Protein AF-A0A132B9U8-F1 (afdb_monomer_lite)

pLDDT: mean 83.43, std 14.68, range [35.12, 97.69]

Radius of gyration: 19.7 Å; chains: 1; bounding box: 52×39×54 Å

Foldseek 3Di:
DPVVPVQVPVQPCPVQVVCVVVVVDHDQLCCLQVVLLVCVVVVHAEAEDADEEEDDPALLSLACVVCLVSLLVSQQNYAEYHYAYDHPAADADEPSSLVRLLSNQCSNLNYLNHAYYHHAPPNYHHPDLDWSVSSHYQRQHQNHAEYEYHQTEDALVPQLVSLVSNVVNHVDQEHEYEYEQYEHSDDDVLVSLVSLLVNQSYQYAYYPYDYDVCPPDPVCVVLVCQQHPDDPPPRGGVSSCSSNVVDPDRSVVVVVVVPD

Secondary structure (DSSP, 8-state):
--THHHHHHHT-THHHHHHHHTTS----TTHHHHHHHHHHHTTPPPSEEEEEEE--S-SGGG--GGGHHHHHHHTTT--EEEEEEEEEEEEEE-HHHHHHHHHHHHHHT--TT--EEEEEEEEEEESSS--GGGGS-----TT--EEEEEEEEEEHHHHHHHHHHHHHH---S-EEEEEEEEEEEES-HHHHHHHHHT-TTEEEEEES-EESSS---TTTHHHHHHHHPPPTTTS--HHHHHHTTSSSS-TTHHHHTT--

Organism: Mollisia scopiformis (NCBI:txid149040)

Sequence (260 aa):
MNSKALFQRLVSPSGWEEARSLNIGHPPAGLFIHGPIAELEVGVFLVDVRIKTQSLDDYSVLSPDSDSQQLAAAMQHLKSFDFITDCGREHALSTVEIAKLREFFTAMCSSRLLENVRICLEGMTPQNTGSLWSCIPNFKSPKLRKLRLQSMGLHLTELAPWIDELLVSSSHPMLWLKMERFGLLSGKWADALDVLREKAVLIIELERPWNFEDGMTESSWPTWHEVFKRPALSGFCKADDYVNGWIDQNPLRTIESDGE

Structure (mmCIF, N/CA/C/O backbone):
data_AF-A0A132B9U8-F1
#
_entry.id   AF-A0A132B9U8-F1
#
loop_
_atom_site.group_PDB
_atom_site.id
_atom_site.type_symbol
_atom_site.label_atom_id
_atom_site.label_alt_id
_atom_site.label_comp_id
_atom_site.label_asym_id
_atom_site.label_entity_id
_atom_site.label_seq_id
_atom_site.pdbx_PDB_ins_code
_atom_site.Cartn_x
_atom_site.Cartn_y
_atom_site.Cartn_z
_atom_site.occupancy
_atom_site.B_iso_or_equiv
_atom_site.auth_seq_id
_atom_site.auth_comp_id
_atom_site.auth_asym_id
_atom_site.auth_atom_id
_atom_site.pdbx_PDB_model_num
ATOM 1 N N . MET A 1 1 ? -25.342 -12.983 17.991 1.00 37.50 1 MET A N 1
ATOM 2 C CA . MET A 1 1 ? -25.728 -12.238 16.770 1.00 37.50 1 MET A CA 1
ATOM 3 C C . MET A 1 1 ? -24.478 -12.040 15.926 1.00 37.50 1 MET A C 1
ATOM 5 O O . MET A 1 1 ? -23.436 -11.741 16.487 1.00 37.50 1 MET A O 1
ATOM 9 N N . ASN A 1 2 ? -24.543 -12.315 14.623 1.00 35.12 2 ASN A N 1
ATOM 10 C CA . ASN A 1 2 ? -23.374 -12.408 13.741 1.00 35.12 2 ASN A CA 1
ATOM 11 C C . ASN A 1 2 ? -22.995 -10.998 13.232 1.00 35.12 2 ASN A C 1
ATOM 13 O O . ASN A 1 2 ? -23.602 -10.511 12.277 1.00 35.12 2 ASN A O 1
ATOM 17 N N . SER A 1 3 ? -22.049 -10.318 13.896 1.00 45.72 3 SER A N 1
ATOM 18 C CA . SER A 1 3 ? -21.672 -8.910 13.629 1.00 45.72 3 SER A CA 1
ATOM 19 C C . SER A 1 3 ? -21.184 -8.652 12.197 1.00 45.72 3 SER A C 1
ATOM 21 O O . SER A 1 3 ? -21.302 -7.535 11.698 1.00 45.72 3 SER A O 1
ATOM 23 N N . LYS A 1 4 ? -20.749 -9.699 11.478 1.00 43.09 4 LYS A N 1
ATOM 24 C CA . LYS A 1 4 ? -20.356 -9.625 10.060 1.00 43.09 4 LYS A CA 1
ATOM 25 C C . LYS A 1 4 ? -21.428 -9.022 9.144 1.00 43.09 4 LYS A C 1
ATOM 27 O O . LYS A 1 4 ? -21.079 -8.412 8.139 1.00 43.09 4 LYS A O 1
ATOM 32 N N . ALA A 1 5 ? -22.711 -9.179 9.474 1.00 41.78 5 ALA A N 1
ATOM 33 C CA . ALA A 1 5 ? -23.810 -8.703 8.632 1.00 41.78 5 ALA A CA 1
ATOM 34 C C . ALA A 1 5 ? -24.221 -7.240 8.894 1.00 41.78 5 ALA A C 1
ATOM 36 O O . ALA A 1 5 ? -24.882 -6.643 8.045 1.00 41.78 5 ALA A O 1
ATOM 37 N N . LEU A 1 6 ? -23.863 -6.661 10.047 1.00 43.00 6 LEU A N 1
ATOM 38 C CA . LEU A 1 6 ? -24.348 -5.338 10.464 1.00 43.00 6 LEU A CA 1
ATOM 39 C C . LEU A 1 6 ? -23.544 -4.207 9.805 1.00 43.00 6 LEU A C 1
ATOM 41 O O . LEU A 1 6 ? -24.132 -3.308 9.205 1.00 43.00 6 LEU A O 1
ATOM 45 N N . PHE A 1 7 ? -22.213 -4.319 9.781 1.00 46.91 7 PHE A N 1
ATOM 46 C CA . PHE A 1 7 ? -21.354 -3.291 9.181 1.00 46.91 7 PHE A CA 1
ATOM 47 C C . PHE A 1 7 ? -21.416 -3.267 7.644 1.00 46.91 7 PHE A C 1
ATOM 49 O O . PHE A 1 7 ? -21.349 -2.203 7.036 1.00 46.91 7 PHE A O 1
ATOM 56 N N . GLN A 1 8 ? -21.632 -4.421 6.996 1.00 45.62 8 GLN A N 1
ATOM 57 C CA . GLN A 1 8 ? -21.810 -4.481 5.537 1.00 45.62 8 GLN A CA 1
ATOM 58 C C . GLN A 1 8 ? -23.097 -3.791 5.053 1.00 45.62 8 GLN A C 1
ATOM 60 O O . GLN A 1 8 ? -23.158 -3.379 3.898 1.00 45.62 8 GLN A O 1
ATOM 65 N N . ARG A 1 9 ? -24.127 -3.674 5.907 1.00 39.72 9 ARG A N 1
ATOM 66 C CA . ARG A 1 9 ? -25.436 -3.102 5.542 1.00 39.72 9 ARG A CA 1
ATOM 67 C C . ARG A 1 9 ? -25.585 -1.616 5.857 1.00 39.72 9 ARG A C 1
ATOM 69 O O . ARG A 1 9 ? -26.315 -0.943 5.139 1.00 39.72 9 ARG A O 1
ATOM 76 N N . LEU A 1 10 ? -24.909 -1.104 6.886 1.00 46.69 10 LEU A N 1
ATOM 77 C CA . LEU A 1 10 ? -24.989 0.314 7.267 1.00 46.69 10 LEU A CA 1
ATOM 78 C C . LEU A 1 10 ? -24.296 1.257 6.268 1.00 46.69 10 LEU A C 1
ATOM 80 O O . LEU A 1 10 ? -24.569 2.452 6.270 1.00 46.69 10 LEU A O 1
ATOM 84 N N . VAL A 1 11 ? -23.435 0.727 5.393 1.00 52.03 11 VAL A N 1
ATOM 85 C CA . VAL A 1 11 ? -22.550 1.521 4.527 1.00 52.03 11 VAL A CA 1
ATOM 86 C C . VAL A 1 11 ? -22.637 1.058 3.069 1.00 52.03 11 VAL A C 1
ATOM 88 O O . VAL A 1 11 ? -21.621 0.833 2.420 1.00 52.03 11 VAL A O 1
ATOM 91 N N . SER A 1 12 ? -23.849 0.840 2.546 1.00 48.47 12 SER A N 1
ATOM 92 C CA . SER A 1 12 ? -24.032 0.515 1.124 1.00 48.47 12 SER A CA 1
ATOM 93 C C . SER A 1 12 ? -24.133 1.819 0.302 1.00 48.47 12 SER A C 1
ATOM 95 O O . SER A 1 12 ? -25.179 2.467 0.341 1.00 48.47 12 SER A O 1
ATOM 97 N N . PRO A 1 13 ? -23.084 2.236 -0.442 1.00 50.03 13 PRO A N 1
ATOM 98 C CA . PRO A 1 13 ? -22.933 3.596 -0.991 1.00 50.03 13 PRO A CA 1
ATOM 99 C C . PRO A 1 13 ? -23.835 3.930 -2.182 1.00 50.03 13 PRO A C 1
ATOM 101 O O . PRO A 1 13 ? -23.818 5.060 -2.659 1.00 50.03 13 PRO A O 1
ATOM 104 N N . SER A 1 14 ? -24.617 2.972 -2.683 1.00 52.41 14 SER A N 1
ATOM 105 C CA . SER A 1 14 ? -25.513 3.185 -3.824 1.00 52.41 14 SER A CA 1
ATOM 106 C C . SER A 1 14 ? -26.546 4.292 -3.576 1.00 52.41 14 SER A C 1
ATOM 108 O O . SER A 1 14 ? -27.006 4.899 -4.531 1.00 52.41 14 SER A O 1
ATOM 110 N N . GLY A 1 15 ? -26.866 4.604 -2.313 1.00 56.47 15 GLY A N 1
ATOM 111 C CA . GLY A 1 15 ? -27.743 5.726 -1.963 1.00 56.47 15 GLY A CA 1
ATOM 112 C C . GLY A 1 15 ? -27.051 7.090 -1.855 1.00 56.47 15 GLY A C 1
ATOM 113 O O . GLY A 1 15 ? -27.740 8.096 -1.741 1.00 56.47 15 GLY A O 1
ATOM 114 N N . TRP A 1 16 ? -25.715 7.170 -1.860 1.00 64.00 16 TRP A N 1
ATOM 115 C CA . TRP A 1 16 ? -25.013 8.435 -1.604 1.00 64.00 16 TRP A CA 1
ATOM 116 C C . TRP A 1 16 ? -24.841 9.300 -2.841 1.00 64.00 16 TRP A C 1
ATOM 118 O O . TRP A 1 16 ? -24.904 10.515 -2.713 1.00 64.00 16 TRP A O 1
ATOM 128 N N . GLU A 1 17 ? -24.663 8.715 -4.024 1.00 60.09 17 GLU A N 1
ATOM 129 C CA . GLU A 1 17 ? -24.686 9.476 -5.279 1.00 60.09 17 GLU A CA 1
ATOM 130 C C . GLU A 1 17 ? -26.082 10.034 -5.541 1.00 60.09 17 GLU A C 1
ATOM 132 O O . GLU A 1 17 ? -26.228 11.214 -5.845 1.00 60.09 17 GLU A O 1
ATOM 137 N N . GLU A 1 18 ? -27.109 9.207 -5.332 1.00 64.81 18 GLU A N 1
ATOM 138 C CA . GLU A 1 18 ? -28.503 9.621 -5.431 1.00 64.81 18 GLU A CA 1
ATOM 139 C C . GLU A 1 18 ? -28.798 10.732 -4.411 1.00 64.81 18 GLU A C 1
ATOM 141 O O . GLU A 1 18 ? -29.251 11.806 -4.798 1.00 64.81 18 GLU A O 1
ATOM 146 N N . ALA A 1 19 ? -28.408 10.561 -3.142 1.00 64.06 19 ALA A N 1
ATOM 147 C CA . ALA A 1 19 ? -28.532 11.605 -2.126 1.00 64.06 19 ALA A CA 1
ATOM 148 C C . ALA A 1 19 ? -27.763 12.888 -2.482 1.00 64.06 19 ALA A C 1
ATOM 150 O O . ALA A 1 19 ? -28.303 13.974 -2.288 1.00 64.06 19 ALA A O 1
ATOM 151 N N . ARG A 1 20 ? -26.549 12.799 -3.046 1.00 66.75 20 ARG A N 1
ATOM 152 C CA . ARG A 1 20 ? -25.779 13.976 -3.495 1.00 66.75 20 ARG A CA 1
ATOM 153 C C . ARG A 1 20 ? -26.460 14.666 -4.675 1.00 66.75 20 ARG A C 1
ATOM 155 O O . ARG A 1 20 ? -26.603 15.883 -4.668 1.00 66.75 20 ARG A O 1
ATOM 162 N N . SER A 1 21 ? -26.930 13.894 -5.656 1.00 67.88 21 SER A N 1
ATOM 163 C CA . SER A 1 21 ? -27.648 14.397 -6.835 1.00 67.88 21 SER A CA 1
ATOM 164 C C . SER A 1 21 ? -28.969 15.079 -6.468 1.00 67.88 21 SER A C 1
ATOM 166 O O . SER A 1 21 ? -29.387 16.026 -7.130 1.00 67.88 21 SER A O 1
ATOM 168 N N . LEU A 1 22 ? -29.584 14.637 -5.370 1.00 70.06 22 LEU A N 1
ATOM 169 C CA . LEU A 1 22 ? -30.808 15.193 -4.803 1.00 70.06 22 LEU A CA 1
ATOM 170 C C . LEU A 1 22 ? -30.539 16.237 -3.703 1.00 70.06 22 LEU A C 1
ATOM 172 O O . LEU A 1 22 ? -31.486 16.747 -3.107 1.00 70.06 22 LEU A O 1
ATOM 176 N N . ASN A 1 23 ? -29.270 16.566 -3.430 1.00 64.62 23 ASN A N 1
ATOM 177 C CA . ASN A 1 23 ? -28.833 17.517 -2.403 1.00 64.62 23 ASN A CA 1
ATOM 178 C C . ASN A 1 23 ? -29.321 17.178 -0.971 1.00 64.62 23 ASN A C 1
ATOM 180 O O . ASN A 1 23 ? -29.541 18.059 -0.143 1.00 64.62 23 ASN A O 1
ATOM 184 N N . ILE A 1 24 ? -29.506 15.885 -0.686 1.00 63.56 24 ILE A N 1
ATOM 185 C CA . ILE A 1 24 ? -30.006 15.330 0.586 1.00 63.56 24 ILE A CA 1
ATOM 186 C C . ILE A 1 24 ? -28.887 15.250 1.645 1.00 63.56 24 ILE A C 1
ATOM 188 O O . ILE A 1 24 ? -29.165 15.124 2.836 1.00 63.56 24 ILE A O 1
ATOM 192 N N . GLY A 1 25 ? -27.622 15.375 1.235 1.00 61.19 25 GLY A N 1
ATOM 193 C CA . GLY A 1 25 ? -26.465 15.476 2.125 1.00 61.19 25 GLY A CA 1
ATOM 194 C C . GLY A 1 25 ? -25.252 14.696 1.623 1.00 61.19 25 GLY A C 1
ATOM 195 O O . GLY A 1 25 ? -25.329 13.943 0.651 1.00 61.19 25 GLY A O 1
ATOM 196 N N . HIS A 1 26 ? -24.123 14.873 2.307 1.00 58.84 26 HIS A N 1
ATOM 197 C CA . HIS A 1 26 ? -22.900 14.110 2.061 1.00 58.84 26 HIS A CA 1
ATOM 198 C C . HIS A 1 26 ? -22.867 12.861 2.953 1.00 58.84 26 HIS A C 1
ATOM 200 O O . HIS A 1 26 ? -23.430 12.885 4.053 1.00 58.84 26 HIS A O 1
ATOM 206 N N . PRO A 1 27 ? -22.208 11.769 2.524 1.00 64.12 27 PRO A N 1
ATOM 207 C CA . PRO A 1 27 ? -21.941 10.652 3.417 1.00 64.12 27 PRO A CA 1
ATOM 208 C C . PRO A 1 27 ? -21.258 11.146 4.698 1.00 64.12 27 PRO A C 1
ATOM 210 O O . PRO A 1 27 ? -20.278 11.889 4.604 1.00 64.12 27 PRO A O 1
ATOM 213 N N . PRO A 1 28 ? -21.738 10.756 5.892 1.00 72.00 28 PRO A N 1
ATOM 214 C CA . PRO A 1 28 ? -21.128 11.169 7.148 1.00 72.00 28 PRO A CA 1
ATOM 215 C C . PRO A 1 28 ? -19.782 10.456 7.306 1.00 72.00 28 PRO A C 1
ATOM 217 O O . PRO A 1 28 ? -19.697 9.380 7.892 1.00 72.00 28 PRO A O 1
ATOM 220 N N . ALA A 1 29 ? -18.720 11.053 6.768 1.00 76.69 29 ALA A N 1
ATOM 221 C CA . ALA A 1 29 ? -17.373 10.493 6.797 1.00 76.69 29 ALA A CA 1
ATOM 222 C C . ALA A 1 29 ? -16.867 10.238 8.231 1.00 76.69 29 ALA A C 1
ATOM 224 O O . ALA A 1 29 ? -16.106 9.302 8.460 1.00 76.69 29 ALA A O 1
ATOM 225 N N . GLY A 1 30 ? -17.397 10.974 9.217 1.00 80.75 30 GLY A N 1
ATOM 226 C CA . GLY A 1 30 ? -17.175 10.708 10.640 1.00 80.75 30 GLY A CA 1
ATOM 227 C C . GLY A 1 30 ? -17.585 9.297 11.089 1.00 80.75 30 GLY A C 1
ATOM 228 O O . GLY A 1 30 ? -17.030 8.789 12.059 1.00 80.75 30 GLY A O 1
ATOM 229 N N . LEU A 1 31 ? -18.476 8.596 10.372 1.00 85.38 31 LEU A N 1
ATOM 230 C CA . LEU A 1 31 ? -18.790 7.188 10.664 1.00 85.38 31 LEU A CA 1
ATOM 231 C C . LEU A 1 31 ? -17.584 6.259 10.486 1.00 85.38 31 LEU A C 1
ATOM 233 O O . LEU A 1 31 ? -17.530 5.219 11.140 1.00 85.38 31 LEU A O 1
ATOM 237 N N . PHE A 1 32 ? -16.614 6.615 9.639 1.00 88.06 32 PHE A N 1
ATOM 238 C CA . PHE A 1 32 ? -15.398 5.818 9.470 1.00 88.06 32 PHE A CA 1
ATOM 239 C C . PHE A 1 32 ? -14.494 5.858 10.711 1.00 88.06 32 PHE A C 1
ATOM 241 O O . PHE A 1 32 ? -13.725 4.922 10.919 1.00 88.06 32 PHE A O 1
ATOM 248 N N . ILE A 1 33 ? -14.623 6.896 11.545 1.00 89.81 33 ILE A N 1
ATOM 249 C CA . ILE A 1 33 ? -13.885 7.071 12.804 1.00 89.81 33 ILE A CA 1
ATOM 250 C C . ILE A 1 33 ? -14.741 6.602 13.986 1.00 89.81 33 ILE A C 1
ATOM 252 O O . ILE A 1 33 ? -14.345 5.711 14.734 1.00 89.81 33 ILE A O 1
ATOM 256 N N . HIS A 1 34 ? -15.948 7.154 14.133 1.00 89.88 34 HIS A N 1
ATOM 257 C CA . HIS A 1 34 ? -16.789 6.907 15.305 1.00 89.88 34 HIS A CA 1
ATOM 258 C C . HIS A 1 34 ?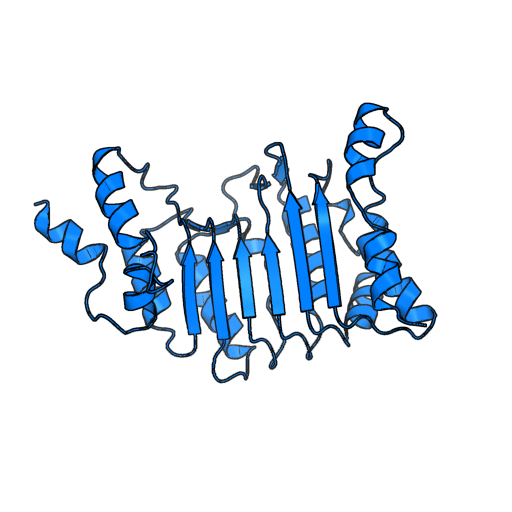 -17.473 5.538 15.284 1.00 89.88 34 HIS A C 1
ATOM 260 O O . HIS A 1 34 ? -17.753 4.990 16.345 1.00 89.88 34 HIS A O 1
ATOM 266 N N . GLY A 1 35 ? -17.727 4.960 14.104 1.00 90.00 35 GLY A N 1
ATOM 267 C CA . GLY A 1 35 ? -18.336 3.633 13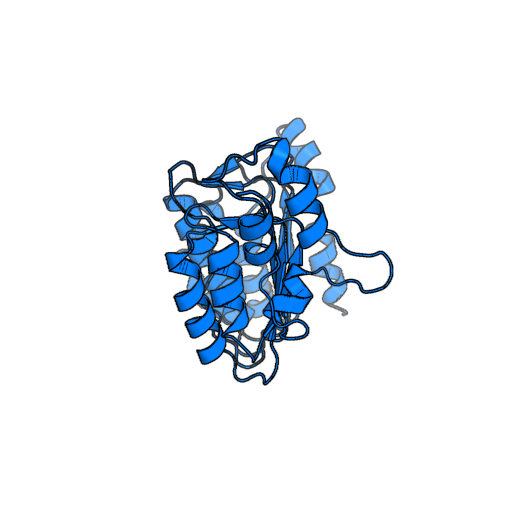.988 1.00 90.00 35 GLY A CA 1
ATOM 268 C C . GLY A 1 35 ? -17.506 2.564 14.704 1.00 90.00 35 GLY A C 1
ATOM 269 O O . GLY A 1 35 ? -18.018 1.909 15.609 1.00 90.00 35 GLY A O 1
ATOM 270 N N . PRO A 1 36 ? -16.211 2.417 14.374 1.00 92.44 36 PRO A N 1
ATOM 271 C CA . PRO A 1 36 ? -15.327 1.518 15.102 1.00 92.44 36 PRO A CA 1
ATOM 272 C C . PRO A 1 36 ? -15.222 1.766 16.607 1.00 92.44 36 PRO A C 1
ATOM 274 O O . PRO A 1 36 ? -15.166 0.808 17.377 1.00 92.44 36 PRO A O 1
ATOM 277 N N . ILE A 1 37 ? -15.195 3.032 17.026 1.00 93.38 37 ILE A N 1
ATOM 278 C CA . ILE A 1 37 ? -15.114 3.401 18.443 1.00 93.38 37 ILE A CA 1
ATOM 279 C C . ILE A 1 37 ? -16.379 2.942 19.178 1.00 93.38 37 ILE A C 1
ATOM 281 O O . ILE A 1 37 ? -16.276 2.271 20.200 1.00 93.38 37 ILE A O 1
ATOM 285 N N . ALA A 1 38 ? -17.560 3.205 18.617 1.00 92.25 38 ALA A N 1
ATOM 286 C CA . ALA A 1 38 ? -18.830 2.787 19.202 1.00 92.25 38 ALA A CA 1
ATOM 287 C C . ALA A 1 38 ? -18.947 1.256 19.325 1.00 92.25 38 ALA A C 1
ATOM 289 O O . ALA A 1 38 ? -19.452 0.753 20.327 1.00 92.25 38 ALA A O 1
ATOM 290 N N . GLU A 1 39 ? -18.447 0.497 18.341 1.00 89.25 39 GLU A N 1
ATOM 291 C CA . GLU A 1 39 ? -18.389 -0.972 18.425 1.00 89.25 39 GLU A CA 1
ATOM 292 C C . GLU A 1 39 ? -17.499 -1.431 19.591 1.00 89.25 39 GLU A C 1
ATOM 294 O O . GLU A 1 39 ? -17.885 -2.316 20.360 1.00 89.25 39 GLU A O 1
ATOM 299 N N . LEU A 1 40 ? -16.339 -0.790 19.781 1.00 92.19 40 LEU A N 1
ATOM 300 C CA . LEU A 1 40 ? -15.469 -1.077 20.921 1.00 92.19 40 LEU A CA 1
ATOM 301 C C . LEU A 1 40 ? -16.169 -0.785 22.258 1.00 92.19 40 LEU A C 1
ATOM 303 O O . LEU A 1 40 ? -16.060 -1.591 23.183 1.00 92.19 40 LEU A O 1
ATOM 307 N N . GLU A 1 41 ? -16.897 0.330 22.368 1.00 92.88 41 GLU A N 1
ATOM 308 C CA . GLU A 1 41 ? -17.612 0.733 23.590 1.00 92.88 41 GLU A CA 1
ATOM 309 C C . GLU A 1 41 ? -18.678 -0.282 24.024 1.00 92.88 41 GLU A C 1
ATOM 311 O O . GLU A 1 41 ? -18.888 -0.487 25.221 1.00 92.88 41 GLU A O 1
ATOM 316 N N . VAL A 1 42 ? -19.308 -0.981 23.073 1.00 93.69 42 VAL A N 1
ATOM 317 C CA . VAL A 1 42 ? -20.258 -2.072 23.360 1.00 93.69 42 VAL A CA 1
ATOM 318 C C . VAL A 1 42 ? -19.583 -3.446 23.492 1.00 93.69 42 VAL A C 1
ATOM 320 O O . VAL A 1 42 ? -20.262 -4.472 23.580 1.00 93.69 42 VAL A O 1
ATOM 323 N N . GLY A 1 43 ? -18.248 -3.483 23.533 1.00 92.12 43 GLY A N 1
ATOM 324 C CA . GLY A 1 43 ? -17.449 -4.695 23.723 1.00 92.12 43 GLY A CA 1
ATOM 325 C C . GLY A 1 43 ? -17.305 -5.562 22.470 1.00 92.12 43 GLY A C 1
ATOM 326 O O . GLY A 1 43 ? -17.000 -6.752 22.583 1.00 92.12 43 GLY A O 1
ATOM 327 N N . VAL A 1 44 ? -17.536 -5.002 21.281 1.00 91.12 44 VAL A N 1
ATOM 328 C CA . VAL A 1 44 ? -17.382 -5.697 19.999 1.00 91.12 44 VAL A CA 1
ATOM 329 C C . VAL A 1 44 ? -16.008 -5.398 19.406 1.00 91.12 44 VAL A C 1
ATOM 331 O O . VAL A 1 44 ? -15.571 -4.256 19.304 1.00 91.12 44 VAL A O 1
ATOM 334 N N . PHE A 1 45 ? -15.322 -6.451 18.965 1.00 91.94 45 PHE A N 1
ATOM 335 C CA . PHE A 1 45 ? -14.034 -6.332 18.289 1.00 91.94 45 PHE A CA 1
ATOM 336 C C . PHE A 1 45 ? -14.189 -6.475 16.779 1.00 91.94 45 PHE A C 1
ATOM 338 O O . PHE A 1 45 ? -14.741 -7.462 16.282 1.00 91.94 45 PHE A O 1
ATOM 345 N N . LEU A 1 46 ? -13.641 -5.510 16.043 1.00 91.94 46 LEU A N 1
ATOM 346 C CA . LEU A 1 46 ? -13.596 -5.544 14.589 1.00 91.94 46 LEU A CA 1
ATOM 347 C C . LEU A 1 46 ? -12.393 -6.366 14.122 1.00 91.94 46 LEU A C 1
ATOM 349 O O . LEU A 1 46 ? -11.244 -6.041 14.408 1.00 91.94 46 LEU A O 1
ATOM 353 N N . VAL A 1 47 ? -12.676 -7.452 13.405 1.00 95.31 47 VAL A N 1
ATOM 354 C CA . VAL A 1 47 ? -11.657 -8.352 12.836 1.00 95.31 47 VAL A CA 1
ATOM 355 C C . VAL A 1 47 ? -11.401 -8.034 11.365 1.00 95.31 47 VAL A C 1
ATOM 357 O O . VAL A 1 47 ? -10.274 -8.151 10.894 1.00 95.31 47 VAL A O 1
ATOM 360 N N . ASP A 1 48 ? -12.432 -7.589 10.652 1.00 94.94 48 ASP A N 1
ATOM 361 C CA . ASP A 1 48 ? -12.378 -7.240 9.239 1.00 94.94 48 ASP A CA 1
ATOM 362 C C . ASP A 1 48 ? -13.098 -5.902 9.043 1.00 94.94 48 ASP A C 1
ATOM 364 O O . ASP A 1 48 ? -14.271 -5.776 9.400 1.00 94.94 48 ASP A O 1
ATOM 368 N N . VAL A 1 49 ? -12.419 -4.918 8.458 1.00 93.50 49 VAL A N 1
ATOM 369 C CA . VAL A 1 49 ? -13.011 -3.623 8.103 1.00 93.50 49 VAL A CA 1
ATOM 370 C C . VAL A 1 49 ? -12.817 -3.389 6.618 1.00 93.50 49 VAL A C 1
ATOM 372 O O . VAL A 1 49 ? -11.704 -3.446 6.101 1.00 93.50 49 VAL A O 1
ATOM 375 N N . ARG A 1 50 ? -13.922 -3.106 5.930 1.00 93.81 50 ARG A N 1
ATOM 376 C CA . ARG A 1 50 ? -13.920 -2.700 4.529 1.00 93.81 50 ARG A CA 1
ATOM 377 C C . ARG A 1 50 ? -14.681 -1.399 4.382 1.00 93.81 50 ARG A C 1
ATOM 379 O O . ARG A 1 50 ? -15.883 -1.355 4.622 1.00 93.81 50 ARG A O 1
ATOM 386 N N . ILE A 1 51 ? -13.978 -0.378 3.922 1.00 90.25 51 ILE A N 1
ATOM 387 C CA . ILE A 1 51 ? -14.521 0.920 3.565 1.00 90.25 51 ILE A CA 1
ATOM 388 C C . ILE A 1 51 ? -14.483 1.012 2.046 1.00 90.25 51 ILE A C 1
ATOM 390 O O . ILE A 1 51 ? -13.414 1.014 1.436 1.00 90.25 51 ILE A O 1
ATOM 394 N N . LYS A 1 52 ? -15.666 1.061 1.433 1.00 87.06 52 LYS A N 1
ATOM 395 C CA . LYS A 1 52 ? -15.819 1.426 0.028 1.00 87.06 52 LYS A CA 1
ATOM 396 C C . LYS A 1 52 ? -16.536 2.765 -0.019 1.00 87.06 52 LYS A C 1
ATOM 398 O O . LYS A 1 52 ? -17.679 2.852 0.419 1.00 87.06 52 LYS A O 1
ATOM 403 N N . THR A 1 53 ? -15.872 3.784 -0.540 1.00 80.75 53 THR A N 1
ATOM 404 C CA . THR A 1 53 ? -16.435 5.129 -0.660 1.00 80.75 53 THR A CA 1
ATOM 405 C C . THR A 1 53 ? -16.327 5.623 -2.095 1.00 80.75 53 THR A C 1
ATOM 407 O O . THR A 1 53 ? -15.421 5.244 -2.832 1.00 80.75 53 THR A O 1
ATOM 410 N N . GLN A 1 54 ? -17.270 6.463 -2.504 1.00 77.81 54 GLN A N 1
ATOM 411 C CA . GLN A 1 54 ? -17.079 7.318 -3.675 1.00 77.81 54 GLN A CA 1
ATOM 412 C C . GLN A 1 54 ? -16.173 8.498 -3.299 1.00 77.81 54 GLN A C 1
ATOM 414 O O . GLN A 1 54 ? -15.860 8.668 -2.115 1.00 77.81 54 GLN A O 1
ATOM 419 N N . SER A 1 55 ? -15.791 9.327 -4.278 1.00 75.81 55 SER A N 1
ATOM 420 C CA . SER A 1 55 ? -14.999 10.530 -3.993 1.00 75.81 55 SER A CA 1
ATOM 421 C C . SER A 1 55 ? -15.672 11.381 -2.917 1.00 75.81 55 SER A C 1
ATOM 423 O O . SER A 1 55 ? -16.843 11.755 -3.068 1.00 75.81 55 SER A O 1
ATOM 425 N N . LEU A 1 56 ? -14.949 11.651 -1.831 1.00 79.06 56 LEU A N 1
ATOM 426 C CA . LEU A 1 56 ? -15.307 12.691 -0.872 1.00 79.06 56 LEU A CA 1
ATOM 427 C C . LEU A 1 56 ? -14.949 14.050 -1.475 1.00 79.06 56 LEU A C 1
ATOM 429 O O . LEU A 1 56 ? -14.022 14.141 -2.276 1.00 79.06 56 LEU A O 1
ATOM 433 N N . ASP A 1 57 ? -15.700 15.082 -1.103 1.00 80.06 57 ASP A N 1
ATOM 434 C CA . ASP A 1 57 ? -15.410 16.451 -1.545 1.00 80.06 57 ASP A CA 1
ATOM 435 C C . ASP A 1 57 ? -14.230 17.054 -0.759 1.00 80.06 57 ASP A C 1
ATOM 437 O O . ASP A 1 57 ? -13.550 17.949 -1.249 1.00 80.06 57 ASP A O 1
ATOM 441 N N . ASP A 1 58 ? -13.970 16.527 0.439 1.00 85.75 58 ASP A N 1
ATOM 442 C CA . ASP A 1 58 ? -12.826 16.847 1.289 1.00 85.75 58 ASP A CA 1
ATOM 443 C C . ASP A 1 58 ? -12.421 15.582 2.056 1.00 85.75 58 ASP A C 1
ATOM 445 O O . ASP A 1 58 ? -13.245 14.994 2.757 1.00 85.75 58 ASP A O 1
ATOM 449 N N . TYR A 1 59 ? -11.171 15.138 1.914 1.00 88.00 59 TYR A N 1
ATOM 450 C CA . TYR A 1 59 ? -10.644 13.975 2.639 1.00 88.00 59 TYR A CA 1
ATOM 451 C C . TYR A 1 59 ? -10.077 14.315 4.021 1.00 88.00 59 TYR A C 1
ATOM 453 O O . TYR A 1 59 ? -9.796 13.407 4.806 1.00 88.00 59 TYR A O 1
ATOM 461 N N . SER A 1 60 ? -9.948 15.599 4.362 1.00 87.75 60 SER A N 1
ATOM 462 C CA . SER A 1 60 ? -9.489 16.041 5.681 1.00 87.75 60 SER A CA 1
ATOM 463 C C . SER A 1 60 ? -10.443 15.613 6.801 1.00 87.75 60 SER A C 1
ATOM 465 O O . SER A 1 60 ? -10.007 15.372 7.924 1.00 87.75 60 SER A O 1
ATOM 467 N N . VAL A 1 61 ? -11.717 15.386 6.467 1.00 86.75 61 VAL A N 1
ATOM 468 C CA . VAL A 1 61 ? -12.761 14.853 7.359 1.00 86.75 61 VAL A CA 1
ATOM 469 C C . VAL A 1 61 ? -12.486 13.432 7.861 1.00 86.75 61 VAL A C 1
ATOM 471 O O . VAL A 1 61 ? -13.143 12.980 8.794 1.00 86.75 61 VAL A O 1
ATOM 474 N N . LEU A 1 62 ? -11.554 12.702 7.234 1.00 86.69 62 LEU A N 1
ATOM 475 C CA . LEU A 1 62 ? -11.102 11.390 7.711 1.00 86.69 62 LEU A CA 1
ATOM 476 C C . LEU A 1 62 ? -10.063 11.502 8.829 1.00 86.69 62 LEU A C 1
ATOM 478 O O . LEU A 1 62 ? -9.642 10.480 9.371 1.00 86.69 62 LEU A O 1
ATOM 482 N N . SER A 1 63 ? -9.649 12.721 9.179 1.00 85.94 63 SER A N 1
ATOM 483 C CA . SER A 1 63 ? -8.753 12.955 10.299 1.00 85.94 63 SER A CA 1
ATOM 484 C C . SER A 1 63 ? -9.382 12.465 11.600 1.00 85.94 63 SER A C 1
ATOM 486 O O . SER A 1 63 ? -10.443 12.958 11.982 1.00 85.94 63 SER A O 1
ATOM 488 N N . PRO A 1 64 ? -8.730 11.547 12.330 1.00 80.75 64 PRO A N 1
ATOM 489 C CA . PRO A 1 64 ? -9.230 11.136 13.628 1.00 80.75 64 PRO A CA 1
ATOM 490 C C . PRO A 1 64 ? -9.019 12.205 14.712 1.00 80.75 64 PRO A C 1
ATOM 492 O O . PRO A 1 64 ? -9.555 12.033 15.795 1.00 80.75 64 PRO A O 1
ATOM 495 N N . ASP A 1 65 ? -8.248 13.275 14.463 1.00 85.50 65 ASP A N 1
ATOM 496 C CA . ASP A 1 65 ? -7.963 14.375 15.404 1.00 85.50 65 ASP A CA 1
ATOM 497 C C . ASP A 1 65 ? -7.783 13.894 16.866 1.00 85.50 65 ASP A C 1
ATOM 499 O O . ASP A 1 65 ? -6.836 13.158 17.165 1.00 85.50 65 ASP A O 1
ATOM 503 N N . SER A 1 66 ? -8.680 14.274 17.785 1.00 86.31 66 SER A N 1
ATOM 504 C CA . SER A 1 66 ? -8.644 13.879 19.203 1.00 86.31 66 SER A CA 1
ATOM 505 C C . SER A 1 66 ? -8.873 12.385 19.448 1.00 86.31 66 SER A C 1
ATOM 507 O O . SER A 1 66 ? -8.456 11.855 20.479 1.00 86.31 66 SER A O 1
ATOM 509 N N . ASP A 1 67 ? -9.496 11.696 18.500 1.00 89.38 67 ASP A N 1
ATOM 510 C CA . ASP A 1 67 ? -9.986 10.326 18.633 1.00 89.38 67 ASP A CA 1
ATOM 511 C C . ASP A 1 67 ? -8.972 9.297 18.119 1.00 89.38 67 ASP A C 1
ATOM 513 O O . ASP A 1 67 ? -9.213 8.094 18.190 1.00 89.38 67 ASP A O 1
ATOM 517 N N . SER A 1 68 ? -7.799 9.736 17.649 1.00 88.81 68 SER A N 1
ATOM 518 C CA . SER A 1 68 ? -6.751 8.870 17.085 1.00 88.81 68 SER A CA 1
ATOM 519 C C . SER A 1 68 ? -6.380 7.694 17.995 1.00 88.81 68 SER A C 1
ATOM 521 O O . SER A 1 68 ? -6.274 6.553 17.540 1.00 88.81 68 SER A O 1
ATOM 523 N N . GLN A 1 69 ? -6.262 7.934 19.306 1.00 91.44 69 GLN A N 1
ATOM 524 C CA . GLN A 1 69 ? -5.965 6.874 20.275 1.00 91.44 69 GLN A CA 1
ATOM 525 C C . GLN A 1 69 ? -7.130 5.894 20.455 1.00 91.44 69 GLN A C 1
ATOM 527 O O . GLN A 1 69 ? -6.901 4.690 20.562 1.00 91.44 69 GLN A O 1
ATOM 532 N N . GLN A 1 70 ? -8.370 6.390 20.473 1.00 94.19 70 GLN A N 1
ATOM 533 C CA . GLN A 1 70 ? -9.564 5.553 20.618 1.00 94.19 70 GLN A CA 1
ATOM 534 C C . GLN A 1 70 ? -9.796 4.713 19.362 1.00 94.19 70 GLN A C 1
ATOM 536 O O . GLN A 1 70 ? -10.055 3.515 19.461 1.00 94.19 70 GLN A O 1
ATOM 541 N N . LEU A 1 71 ? -9.611 5.306 18.182 1.00 94.62 71 LEU A N 1
ATOM 542 C CA . LEU A 1 71 ? -9.678 4.598 16.911 1.00 94.62 71 LEU A CA 1
ATOM 543 C C . LEU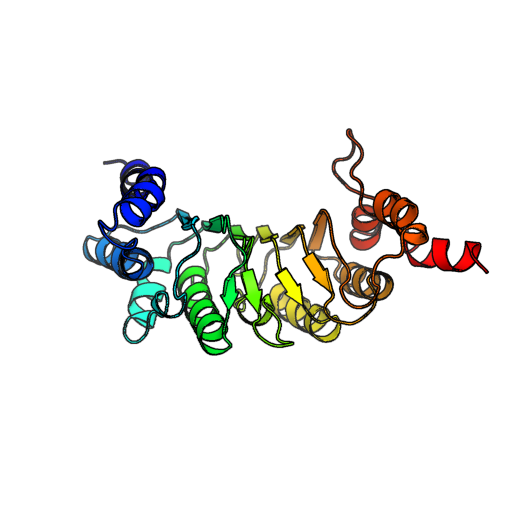 A 1 71 ? -8.599 3.511 16.839 1.00 94.62 71 LEU A C 1
ATOM 545 O O . LEU A 1 71 ? -8.904 2.359 16.542 1.00 94.62 71 LEU A O 1
ATOM 549 N N . ALA A 1 72 ? -7.351 3.829 17.195 1.00 93.75 72 ALA A N 1
ATOM 550 C CA . ALA A 1 72 ? -6.284 2.833 17.252 1.00 93.75 72 ALA A CA 1
ATOM 551 C C . ALA A 1 72 ? -6.589 1.701 18.252 1.00 93.75 72 ALA A C 1
ATOM 553 O O . ALA A 1 72 ? -6.278 0.539 17.981 1.00 93.75 72 ALA A O 1
ATOM 554 N N . ALA A 1 73 ? -7.224 2.008 19.390 1.00 94.12 73 ALA A N 1
ATOM 555 C CA . ALA A 1 73 ? -7.691 1.005 20.347 1.00 94.12 73 ALA A CA 1
ATOM 556 C C . ALA A 1 73 ? -8.787 0.103 19.746 1.00 94.12 73 ALA A C 1
ATOM 558 O O . ALA A 1 73 ? -8.710 -1.122 19.865 1.00 94.12 73 ALA A O 1
ATOM 559 N N . ALA A 1 74 ? -9.754 0.686 19.031 1.00 94.88 74 ALA A N 1
ATOM 560 C CA . ALA A 1 74 ? -10.823 -0.049 18.353 1.00 94.88 74 ALA A CA 1
ATOM 561 C C . ALA A 1 74 ? -10.283 -1.003 17.277 1.00 94.88 74 ALA A C 1
ATOM 563 O O . ALA A 1 74 ? -10.833 -2.082 17.053 1.00 94.88 74 ALA A O 1
ATOM 564 N N . MET A 1 75 ? -9.160 -0.643 16.654 1.00 96.19 75 MET A N 1
ATOM 565 C CA . MET A 1 75 ? -8.506 -1.438 15.616 1.00 96.19 75 MET A CA 1
ATOM 566 C C . MET A 1 75 ? -7.578 -2.529 16.147 1.00 96.19 75 MET A C 1
ATOM 568 O O . MET A 1 75 ? -7.106 -3.331 15.351 1.00 96.19 75 MET A O 1
ATOM 572 N N . GLN A 1 76 ? -7.320 -2.648 17.455 1.00 95.38 76 GLN A N 1
ATOM 573 C CA . GLN A 1 76 ? -6.296 -3.579 17.966 1.00 95.38 76 GLN A CA 1
ATOM 574 C C . GLN A 1 76 ? -6.506 -5.049 17.565 1.00 95.38 76 GLN A C 1
ATOM 576 O O . GLN A 1 76 ? -5.530 -5.791 17.455 1.00 95.38 76 GLN A O 1
ATOM 581 N N . HIS A 1 77 ? -7.741 -5.468 17.278 1.00 94.94 77 HIS A N 1
ATOM 582 C CA . HIS A 1 77 ? -8.071 -6.840 16.874 1.00 94.94 77 HIS A CA 1
ATOM 583 C C . HIS A 1 77 ? -8.184 -7.055 15.356 1.00 94.94 77 HIS A C 1
ATOM 585 O O . HIS A 1 77 ? -8.490 -8.168 14.915 1.00 94.94 77 HIS A O 1
ATOM 591 N N . LEU A 1 78 ? -7.920 -6.014 14.565 1.00 96.88 78 LEU A N 1
ATOM 592 C CA . LEU A 1 78 ? -8.095 -6.030 13.122 1.00 96.88 78 LEU A CA 1
ATOM 593 C C . LEU A 1 78 ? -7.095 -6.970 12.440 1.00 96.88 78 LEU A C 1
ATOM 595 O O . LEU A 1 78 ? -5.887 -6.877 12.640 1.00 96.88 78 LEU A O 1
ATOM 599 N N . LYS A 1 79 ? -7.607 -7.859 11.590 1.00 97.00 79 LYS A N 1
ATOM 600 C CA . LYS A 1 79 ? -6.824 -8.766 10.741 1.00 97.00 79 LYS A CA 1
ATOM 601 C C . LYS A 1 79 ? -6.848 -8.371 9.273 1.00 97.00 79 LYS A C 1
ATOM 603 O O . LYS A 1 79 ? -5.880 -8.645 8.566 1.00 97.00 79 LYS A O 1
ATOM 608 N N . SER A 1 80 ? -7.926 -7.746 8.806 1.00 97.38 80 SER A N 1
ATOM 609 C CA . SER A 1 80 ? -8.054 -7.304 7.418 1.00 97.38 80 SER A CA 1
ATOM 610 C C . SER A 1 80 ? -8.576 -5.878 7.340 1.00 97.38 80 SER A C 1
ATOM 612 O O . SER A 1 80 ? -9.610 -5.567 7.932 1.00 97.38 80 SER A O 1
ATOM 614 N N . PHE A 1 81 ? -7.901 -5.043 6.555 1.00 97.44 81 PHE A N 1
ATOM 615 C CA . PHE A 1 81 ? -8.335 -3.686 6.249 1.00 97.44 81 PHE A CA 1
ATOM 616 C C . PHE A 1 81 ? -8.384 -3.454 4.741 1.00 97.44 81 PHE A C 1
ATOM 618 O O . PHE A 1 81 ? -7.367 -3.572 4.063 1.00 97.44 81 PHE A O 1
ATOM 625 N N . ASP A 1 82 ? -9.553 -3.078 4.233 1.00 96.81 82 ASP A N 1
ATOM 626 C CA . ASP A 1 82 ? -9.740 -2.657 2.849 1.00 96.81 82 ASP A CA 1
ATOM 627 C C . ASP A 1 82 ? -10.245 -1.210 2.824 1.00 96.81 82 ASP A C 1
ATOM 629 O O . ASP A 1 82 ? -11.331 -0.927 3.328 1.00 96.81 82 ASP A O 1
ATOM 633 N N . PHE A 1 83 ? -9.512 -0.313 2.174 1.00 94.88 83 PHE A N 1
ATOM 634 C CA . PHE A 1 83 ? -9.977 1.019 1.805 1.00 94.88 83 PHE A CA 1
ATOM 635 C C . PHE A 1 83 ? -10.003 1.138 0.286 1.00 94.88 83 PHE A C 1
ATOM 637 O O . PHE A 1 83 ? -8.987 0.937 -0.381 1.00 94.88 83 PHE A O 1
ATOM 644 N N . ILE A 1 84 ? -11.180 1.405 -0.271 1.00 91.75 84 ILE A N 1
ATOM 645 C CA . ILE A 1 84 ? -11.400 1.464 -1.712 1.00 91.75 84 ILE A CA 1
ATOM 646 C C . ILE A 1 84 ? -12.160 2.739 -2.028 1.00 91.75 84 ILE A C 1
ATOM 648 O O . ILE A 1 84 ? -13.322 2.878 -1.635 1.00 91.75 84 ILE A O 1
ATOM 652 N N . THR A 1 85 ? -11.522 3.629 -2.777 1.00 88.00 85 THR A N 1
ATOM 653 C CA . THR A 1 85 ? -12.204 4.760 -3.390 1.00 88.00 85 THR A CA 1
ATOM 654 C C . THR A 1 85 ? -12.558 4.437 -4.827 1.00 88.00 85 THR A C 1
ATOM 656 O O . THR A 1 85 ? -11.748 3.908 -5.582 1.00 88.00 85 THR A O 1
ATOM 659 N N . ASP A 1 86 ? -13.799 4.730 -5.185 1.00 77.19 86 ASP A N 1
ATOM 660 C CA . ASP A 1 86 ? -14.303 4.673 -6.552 1.00 77.19 86 ASP A CA 1
ATOM 661 C C . ASP A 1 86 ? -14.633 6.109 -6.958 1.00 77.19 86 ASP A C 1
ATOM 663 O O . ASP A 1 86 ? -15.770 6.584 -6.843 1.00 77.19 86 ASP A O 1
ATOM 667 N N . CYS A 1 87 ? -13.587 6.872 -7.269 1.00 65.06 87 CYS A N 1
ATOM 668 C CA . CYS A 1 87 ? -13.751 8.250 -7.685 1.00 65.06 87 CYS A CA 1
ATOM 669 C C . CYS A 1 87 ? -14.134 8.238 -9.169 1.00 65.06 87 CYS A C 1
ATOM 671 O O . CYS A 1 87 ? -13.282 8.185 -10.049 1.00 65.06 87 CYS A O 1
ATOM 673 N N . GLY A 1 88 ? -15.435 8.319 -9.460 1.00 65.81 88 GLY A N 1
ATOM 674 C CA . GLY A 1 88 ? -15.940 8.528 -10.827 1.00 65.81 88 GLY A CA 1
ATOM 675 C C . GLY A 1 88 ? -15.517 9.869 -11.454 1.00 65.81 88 GLY A C 1
ATOM 676 O O . GLY A 1 88 ? -15.922 10.182 -12.572 1.00 65.81 88 GLY A O 1
ATOM 677 N N . ARG A 1 89 ? -14.739 10.682 -10.727 1.00 70.62 89 ARG A N 1
ATOM 678 C CA . ARG A 1 89 ? -14.108 11.937 -11.146 1.00 70.62 89 ARG A CA 1
ATOM 679 C C . ARG A 1 89 ? -12.725 12.026 -10.513 1.00 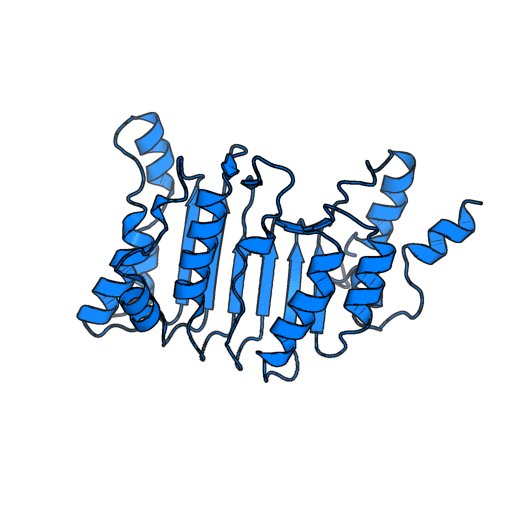70.62 89 ARG A C 1
ATOM 681 O O . ARG A 1 89 ? -12.550 11.552 -9.396 1.00 70.62 89 ARG A O 1
ATOM 688 N N . GLU A 1 90 ? -11.780 12.657 -11.197 1.00 81.38 90 GLU A N 1
ATOM 689 C CA . GLU A 1 90 ? -10.470 12.950 -10.614 1.00 81.38 90 GLU A CA 1
ATOM 690 C C . GLU A 1 90 ? -10.610 13.942 -9.448 1.00 81.38 90 GLU A C 1
ATOM 692 O O . GLU A 1 90 ? -11.241 14.992 -9.593 1.00 81.38 90 GLU A O 1
ATOM 697 N N . HIS A 1 91 ? -10.028 13.606 -8.296 1.00 86.62 91 HIS A N 1
ATOM 698 C CA . HIS A 1 91 ? -9.946 14.463 -7.115 1.00 86.62 91 HIS A CA 1
ATOM 699 C C . HIS A 1 91 ? -8.488 14.759 -6.798 1.00 86.62 91 HIS A C 1
ATOM 701 O O . HIS A 1 91 ? -7.723 13.871 -6.410 1.00 86.62 91 HIS A O 1
ATOM 707 N N . ALA A 1 92 ? -8.116 16.024 -6.956 1.00 89.50 92 ALA A N 1
ATOM 708 C CA . ALA A 1 92 ? -6.786 16.486 -6.621 1.00 89.50 92 ALA A CA 1
ATOM 709 C C . ALA A 1 92 ? -6.711 16.756 -5.108 1.00 89.50 92 ALA A C 1
ATOM 711 O O . ALA A 1 92 ? -7.284 17.729 -4.618 1.00 89.50 92 ALA A O 1
ATOM 712 N N . LEU A 1 93 ? -5.987 15.910 -4.378 1.00 90.69 93 LEU A N 1
ATOM 713 C CA . LEU A 1 93 ? -5.747 15.998 -2.942 1.00 90.69 93 LEU A CA 1
ATOM 714 C C . LEU A 1 93 ? -4.701 17.064 -2.614 1.00 90.69 93 LEU A C 1
ATOM 716 O O . LEU A 1 93 ? -3.575 17.053 -3.123 1.00 90.69 93 LEU A O 1
ATOM 720 N N . SER A 1 94 ? -5.056 17.961 -1.705 1.00 92.94 94 SER A N 1
ATOM 721 C CA . SER A 1 94 ? -4.125 18.896 -1.080 1.00 92.94 94 SER A CA 1
ATOM 722 C C . SER A 1 94 ? -3.126 18.175 -0.164 1.00 92.94 94 SER A C 1
ATOM 724 O O . SER A 1 94 ? -3.368 17.070 0.324 1.00 92.94 94 SER A O 1
ATOM 726 N N . THR A 1 95 ? -2.003 18.826 0.152 1.00 91.62 95 THR A N 1
ATOM 727 C CA . THR A 1 95 ? -1.022 18.296 1.120 1.00 91.62 95 THR A CA 1
ATOM 728 C C . THR A 1 95 ? -1.651 18.020 2.493 1.00 91.62 95 THR A C 1
ATOM 730 O O . THR A 1 95 ? -1.250 17.080 3.177 1.00 91.62 95 THR A O 1
ATOM 733 N N . VAL A 1 96 ? -2.653 18.816 2.890 1.00 92.38 96 VAL A N 1
ATOM 734 C CA . VAL A 1 96 ? -3.388 18.630 4.149 1.00 92.38 96 VAL A CA 1
ATOM 735 C C . VAL A 1 96 ? -4.209 17.344 4.103 1.00 92.38 96 VAL A C 1
ATOM 737 O O . VAL A 1 96 ? -4.096 16.525 5.010 1.00 92.38 96 VAL A O 1
ATOM 740 N N . GLU A 1 97 ? -4.977 17.120 3.035 1.00 93.06 97 GLU A N 1
ATOM 741 C CA . GLU A 1 97 ? -5.762 15.891 2.865 1.00 93.06 97 GLU A CA 1
ATOM 742 C C . GLU A 1 97 ? -4.878 14.640 2.833 1.00 93.06 97 GLU A C 1
ATOM 744 O O . GLU A 1 97 ? -5.207 13.644 3.471 1.00 93.06 97 GLU A O 1
ATOM 749 N N . ILE A 1 98 ? -3.725 14.699 2.158 1.00 93.69 98 ILE A N 1
ATOM 750 C CA . ILE A 1 98 ? -2.750 13.597 2.133 1.00 93.69 98 ILE A CA 1
ATOM 751 C C . ILE A 1 98 ? -2.243 13.284 3.550 1.00 93.69 98 ILE A C 1
ATOM 753 O O . ILE A 1 98 ? -2.184 12.117 3.944 1.00 93.69 98 ILE A O 1
ATOM 757 N N . ALA A 1 99 ? -1.914 14.312 4.340 1.00 93.06 99 ALA A N 1
ATOM 758 C CA . ALA A 1 99 ? -1.489 14.133 5.726 1.00 93.06 99 ALA A CA 1
ATOM 759 C C . ALA A 1 99 ? -2.607 13.533 6.596 1.00 93.06 99 ALA A C 1
ATOM 761 O O . ALA A 1 99 ? -2.352 12.616 7.376 1.00 93.06 99 ALA A O 1
ATOM 762 N N . LYS A 1 100 ? -3.856 13.979 6.419 1.00 92.75 100 LYS A N 1
ATOM 763 C CA . LYS A 1 100 ? -5.009 13.432 7.151 1.00 92.75 100 LYS A CA 1
ATOM 764 C C . LYS A 1 100 ? -5.340 11.996 6.759 1.00 92.75 100 LYS A C 1
ATOM 766 O O . LYS A 1 100 ? -5.609 11.176 7.634 1.00 92.75 100 LYS A O 1
ATOM 771 N N . LEU A 1 101 ? -5.213 11.647 5.481 1.00 93.62 101 LEU A N 1
ATOM 772 C CA . LEU A 1 101 ? -5.290 10.259 5.021 1.00 93.62 101 LEU A CA 1
ATOM 773 C C . LEU A 1 101 ? -4.206 9.392 5.661 1.00 93.62 101 LEU A C 1
ATOM 775 O O . LEU A 1 101 ? -4.486 8.266 6.070 1.00 93.62 101 LEU A O 1
ATOM 779 N N . ARG A 1 102 ? -2.986 9.922 5.812 1.00 94.75 102 ARG A N 1
ATOM 780 C CA . ARG A 1 102 ? -1.909 9.219 6.516 1.00 94.75 102 ARG A CA 1
ATOM 781 C C . ARG A 1 102 ? -2.263 8.941 7.972 1.00 94.75 102 ARG A C 1
ATOM 783 O O . ARG A 1 102 ? -2.066 7.819 8.442 1.00 94.75 102 ARG A O 1
ATOM 790 N N . GLU A 1 103 ? -2.759 9.945 8.692 1.00 93.94 103 GLU A N 1
ATOM 791 C CA . GLU A 1 103 ? -3.193 9.806 10.088 1.00 93.94 103 GLU A CA 1
ATOM 792 C C . GLU A 1 103 ? -4.292 8.743 10.207 1.00 93.94 103 GLU A C 1
ATOM 794 O O . GLU A 1 103 ? -4.191 7.830 11.030 1.00 93.94 103 GLU A O 1
ATOM 799 N N . PHE A 1 104 ? -5.282 8.806 9.315 1.00 94.62 104 PHE A N 1
ATOM 800 C CA . PHE A 1 104 ? -6.363 7.834 9.225 1.00 94.62 104 PHE A CA 1
ATOM 801 C C . PHE A 1 104 ? -5.845 6.410 8.984 1.00 94.62 104 PHE A C 1
ATOM 803 O O . PHE A 1 104 ? -6.112 5.512 9.784 1.00 94.62 104 PHE A O 1
ATOM 810 N N . PHE A 1 105 ? -5.049 6.181 7.934 1.00 95.75 105 PHE A N 1
ATOM 811 C CA . PHE A 1 105 ? -4.510 4.851 7.642 1.00 95.75 105 PHE A CA 1
ATOM 812 C C . PHE A 1 105 ? -3.592 4.337 8.748 1.00 95.75 105 PHE A C 1
ATOM 814 O O . PHE A 1 105 ? -3.610 3.142 9.040 1.00 95.75 105 PHE A O 1
ATOM 821 N N . THR A 1 106 ? -2.840 5.219 9.409 1.00 94.81 106 THR A N 1
ATOM 822 C CA . THR A 1 106 ? -2.006 4.851 10.560 1.00 94.81 106 THR A CA 1
ATOM 823 C C . THR A 1 106 ? -2.858 4.324 11.713 1.00 94.81 106 THR A C 1
ATOM 825 O O . THR A 1 106 ? -2.521 3.290 12.292 1.00 94.81 106 THR A O 1
ATOM 828 N N . ALA A 1 107 ? -3.979 4.981 12.025 1.00 94.56 107 ALA A N 1
ATOM 829 C CA . ALA A 1 107 ? -4.904 4.519 13.057 1.00 94.56 107 ALA A CA 1
ATOM 830 C C . ALA A 1 107 ? -5.589 3.198 12.658 1.00 94.56 107 ALA A C 1
ATOM 832 O O . ALA A 1 107 ? -5.578 2.241 13.440 1.00 94.56 107 ALA A O 1
ATOM 833 N N . MET A 1 108 ? -6.094 3.109 11.421 1.00 94.75 108 MET A N 1
ATOM 834 C CA . MET A 1 108 ? -6.767 1.918 10.882 1.00 94.75 108 MET A CA 1
ATOM 835 C C . MET A 1 108 ? -5.848 0.690 10.802 1.00 94.75 108 MET A C 1
ATOM 837 O O . MET A 1 108 ? -6.283 -0.432 11.047 1.00 94.75 108 MET A O 1
ATOM 841 N N . CYS A 1 109 ? -4.560 0.890 10.520 1.00 95.38 109 CYS A N 1
ATOM 842 C CA . CYS A 1 109 ? -3.569 -0.181 10.374 1.00 95.38 109 CYS A CA 1
ATOM 843 C C . CYS A 1 109 ? -2.710 -0.393 11.633 1.00 95.38 109 CYS A C 1
ATOM 845 O O . CYS A 1 109 ? -1.640 -0.996 11.558 1.00 95.38 109 CYS A O 1
ATOM 847 N N . SER A 1 110 ? -3.155 0.091 12.796 1.00 94.50 110 SER A N 1
ATOM 848 C CA . SER A 1 110 ? -2.385 0.034 14.048 1.00 94.50 110 SER A CA 1
ATOM 849 C C . SER A 1 110 ? -2.348 -1.350 14.719 1.00 94.50 110 SER A C 1
ATOM 851 O O . SER A 1 110 ? -1.596 -1.552 15.678 1.00 94.50 110 SER A O 1
ATOM 853 N N . SER A 1 111 ? -3.131 -2.320 14.235 1.00 95.56 111 SER A N 1
ATOM 854 C CA . SER A 1 111 ? -3.166 -3.668 14.807 1.00 95.56 111 SER A CA 1
ATOM 855 C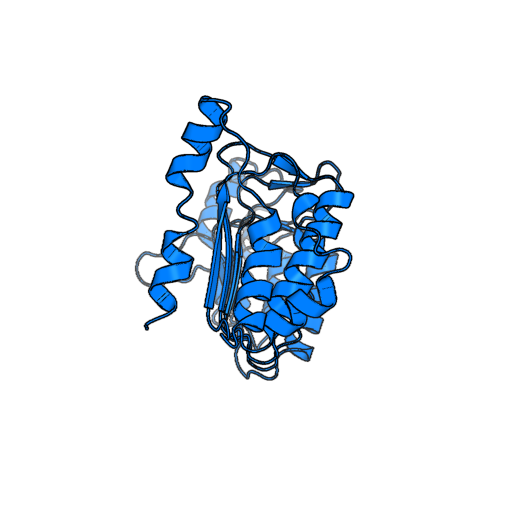 C . SER A 1 111 ? -1.878 -4.450 14.556 1.00 95.56 111 SER A C 1
ATOM 857 O O . SER A 1 111 ? -1.415 -4.582 13.425 1.00 95.56 111 SER A O 1
ATOM 859 N N . ARG A 1 112 ? -1.377 -5.118 15.600 1.00 95.25 112 ARG A N 1
ATOM 860 C CA . ARG A 1 112 ? -0.326 -6.149 15.482 1.00 95.25 112 ARG A CA 1
ATOM 861 C C . ARG A 1 112 ? -0.834 -7.481 14.915 1.00 95.25 112 ARG A C 1
ATOM 863 O O . ARG A 1 112 ? -0.042 -8.400 14.707 1.00 95.25 112 ARG A O 1
ATOM 870 N N . LEU A 1 113 ? -2.150 -7.626 14.747 1.00 96.06 113 LEU A N 1
ATOM 871 C CA . LEU A 1 113 ? -2.792 -8.804 14.167 1.00 96.06 113 LEU A CA 1
ATOM 872 C C . LEU A 1 113 ? -3.112 -8.630 12.682 1.00 96.06 113 LEU A C 1
ATOM 874 O O . LEU A 1 113 ? -3.641 -9.563 12.085 1.00 96.06 113 LEU A O 1
ATOM 878 N N . LEU A 1 114 ? -2.787 -7.475 12.096 1.00 96.94 114 LEU A N 1
ATOM 879 C CA . LEU A 1 114 ? -3.109 -7.155 10.714 1.00 96.94 114 LEU A CA 1
ATOM 880 C C . LEU A 1 114 ? -2.371 -8.105 9.767 1.00 96.94 114 LEU A C 1
ATOM 882 O O . LEU A 1 114 ? -1.142 -8.142 9.744 1.00 96.94 114 LEU A O 1
ATOM 886 N N . GLU A 1 115 ? -3.129 -8.874 8.998 1.00 96.44 115 GLU A N 1
ATOM 887 C CA . GLU A 1 115 ? -2.633 -9.866 8.043 1.00 96.44 115 GLU A CA 1
ATOM 888 C C . GLU A 1 115 ? -2.791 -9.378 6.600 1.00 96.44 115 GLU A C 1
ATOM 890 O O . GLU A 1 115 ? -1.933 -9.655 5.761 1.00 96.44 115 GLU A O 1
ATOM 895 N N . ASN A 1 116 ? -3.870 -8.645 6.310 1.00 97.25 116 ASN A N 1
ATOM 896 C CA . ASN A 1 116 ? -4.228 -8.229 4.959 1.00 97.25 116 ASN A CA 1
ATOM 897 C C . ASN A 1 116 ? -4.562 -6.739 4.920 1.00 97.25 116 ASN A C 1
ATOM 899 O O . ASN A 1 116 ? -5.407 -6.265 5.680 1.00 97.25 116 ASN A O 1
ATOM 903 N N . VAL A 1 117 ? -3.934 -6.020 3.996 1.00 97.69 117 VAL A N 1
ATOM 904 C CA . VAL A 1 117 ? -4.238 -4.617 3.721 1.00 97.69 117 VAL A CA 1
ATOM 905 C C . VAL A 1 117 ? -4.478 -4.429 2.235 1.00 97.69 117 VAL A C 1
ATOM 907 O O . VAL A 1 117 ? -3.681 -4.870 1.404 1.00 97.69 117 VAL A O 1
ATOM 910 N N . ARG A 1 118 ? -5.557 -3.727 1.898 1.00 97.62 118 ARG A N 1
ATOM 911 C CA . ARG A 1 118 ? -5.802 -3.195 0.563 1.00 97.62 118 ARG A CA 1
ATOM 912 C C . ARG A 1 118 ? -6.090 -1.705 0.652 1.00 97.62 118 ARG A C 1
ATOM 914 O O . ARG A 1 118 ? -7.044 -1.312 1.309 1.00 97.62 118 ARG A O 1
ATOM 921 N N . ILE A 1 119 ? -5.324 -0.900 -0.071 1.00 96.88 119 ILE A N 1
ATOM 922 C CA . ILE A 1 119 ? -5.586 0.530 -0.241 1.00 96.88 119 ILE A CA 1
ATOM 923 C C . ILE A 1 119 ? -5.689 0.806 -1.739 1.00 96.88 119 ILE A C 1
ATOM 925 O O . ILE A 1 119 ? -4.763 0.527 -2.497 1.00 96.88 119 ILE A O 1
ATOM 929 N N . CYS A 1 120 ? -6.838 1.313 -2.169 1.00 94.94 120 CYS A N 1
ATOM 930 C CA . CYS A 1 120 ? -7.118 1.695 -3.544 1.00 94.94 120 CYS A CA 1
ATOM 931 C C . CYS A 1 120 ? -7.578 3.149 -3.562 1.00 94.94 120 CYS A C 1
ATOM 933 O O . CYS A 1 120 ? -8.624 3.461 -2.996 1.00 94.94 120 CYS A O 1
ATOM 935 N N . LEU A 1 121 ? -6.768 4.002 -4.192 1.00 92.75 121 LEU A N 1
ATOM 936 C CA . LEU A 1 121 ? -6.967 5.450 -4.294 1.00 92.75 121 LEU A CA 1
ATOM 937 C C . LEU A 1 121 ? -7.344 5.845 -5.731 1.00 92.75 121 LEU A C 1
ATOM 939 O O . LEU A 1 121 ? -6.822 6.801 -6.299 1.00 92.75 121 LEU A O 1
ATOM 943 N N . GLU A 1 122 ? -8.191 5.041 -6.380 1.00 89.44 122 GLU A N 1
ATOM 944 C CA . GLU A 1 122 ? -8.567 5.269 -7.777 1.00 89.44 122 GLU A CA 1
ATOM 945 C C . GLU A 1 122 ? -9.248 6.629 -7.947 1.00 89.44 122 GLU A C 1
ATOM 947 O O . GLU A 1 122 ? -10.122 6.988 -7.159 1.00 89.44 122 GLU A O 1
ATOM 952 N N . GLY A 1 123 ? -8.799 7.376 -8.963 1.00 85.69 123 GLY A N 1
ATOM 953 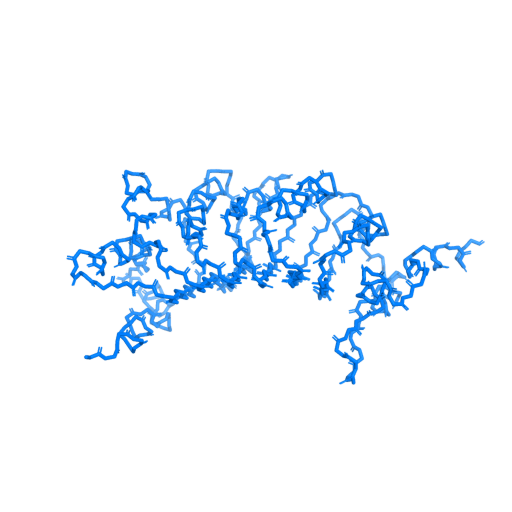C CA . GLY A 1 123 ? -9.219 8.743 -9.270 1.00 85.69 123 GLY A CA 1
ATOM 954 C C . GLY A 1 123 ? -8.739 9.803 -8.274 1.00 85.69 123 GLY A C 1
ATOM 955 O O . GLY A 1 123 ? -9.262 10.910 -8.288 1.00 85.69 123 GLY A O 1
ATOM 956 N N . MET A 1 124 ? -7.751 9.507 -7.427 1.00 89.62 124 MET A N 1
ATOM 957 C CA . MET A 1 124 ? -7.052 10.522 -6.635 1.00 89.62 124 MET A CA 1
ATOM 958 C C . MET A 1 124 ? -5.723 10.896 -7.276 1.00 89.62 124 MET A C 1
ATOM 960 O O . MET A 1 124 ? -4.975 10.030 -7.731 1.00 89.62 124 MET A O 1
ATOM 964 N N . THR A 1 125 ? -5.390 12.179 -7.238 1.00 88.56 125 THR A N 1
ATOM 965 C CA . THR A 1 125 ? -4.077 12.698 -7.633 1.00 88.56 125 THR A CA 1
ATOM 966 C C . THR A 1 125 ? -3.608 13.724 -6.605 1.00 88.56 125 THR A C 1
ATOM 968 O O . THR A 1 125 ? -4.433 14.327 -5.931 1.00 88.56 125 THR A O 1
ATOM 971 N N . PRO A 1 126 ? -2.304 13.933 -6.399 1.00 87.38 126 PRO A N 1
ATOM 972 C CA . PRO A 1 126 ? -1.833 15.050 -5.587 1.00 87.38 126 PRO A CA 1
ATOM 973 C C . PRO A 1 126 ? -2.005 16.371 -6.364 1.00 87.38 126 PRO A C 1
ATOM 975 O O . PRO A 1 126 ? -1.738 16.420 -7.560 1.00 87.38 126 PRO A O 1
ATOM 978 N N . GLN A 1 127 ? -2.424 17.458 -5.702 1.00 85.81 127 GLN A N 1
ATOM 979 C CA . GLN A 1 127 ? -2.557 18.792 -6.330 1.00 85.81 127 GLN A CA 1
ATOM 980 C C . GLN A 1 127 ? -1.221 19.373 -6.813 1.00 85.81 127 GLN A C 1
ATOM 982 O O . GLN A 1 127 ? -1.185 20.168 -7.747 1.00 85.81 127 GLN A O 1
ATOM 987 N N . ASN A 1 128 ? -0.128 18.996 -6.151 1.00 82.81 128 ASN A N 1
ATOM 988 C CA . ASN A 1 128 ? 1.229 19.445 -6.453 1.00 82.81 128 ASN A CA 1
ATOM 989 C C . ASN A 1 128 ? 2.062 18.269 -6.981 1.00 82.81 128 ASN A C 1
ATOM 991 O O . ASN A 1 128 ? 1.574 17.146 -7.071 1.00 82.81 128 ASN A O 1
ATOM 995 N N . THR A 1 129 ? 3.360 18.482 -7.210 1.00 71.94 129 THR A N 1
ATOM 996 C CA . THR A 1 129 ? 4.349 17.430 -7.537 1.00 71.94 129 THR A CA 1
ATOM 997 C C . THR A 1 129 ? 4.620 16.455 -6.377 1.00 71.94 129 THR A C 1
ATOM 999 O O . THR A 1 129 ? 5.706 15.895 -6.274 1.00 71.94 129 THR A O 1
ATOM 1002 N N . GLY A 1 130 ? 3.680 16.328 -5.439 1.00 80.50 130 GLY A N 1
ATOM 1003 C CA . GLY A 1 130 ? 3.765 15.404 -4.321 1.00 80.50 130 GLY A CA 1
ATOM 1004 C C . GLY A 1 130 ? 3.435 13.976 -4.743 1.00 80.50 130 GLY A C 1
ATOM 1005 O O . GLY A 1 130 ? 3.097 13.695 -5.888 1.00 80.50 130 GLY A O 1
ATOM 1006 N N . SER A 1 131 ? 3.498 13.076 -3.771 1.00 87.75 131 SER A N 1
ATOM 1007 C CA . SER A 1 131 ? 3.338 11.641 -3.966 1.00 87.75 131 SER A CA 1
ATOM 1008 C C . SER A 1 131 ? 2.231 11.122 -3.051 1.00 87.75 131 SER A C 1
ATOM 1010 O O . SER A 1 131 ? 2.262 11.363 -1.838 1.00 87.75 131 SER A O 1
ATOM 1012 N N . LEU A 1 132 ? 1.251 10.394 -3.606 1.00 89.56 132 LEU A N 1
ATOM 1013 C CA . LEU A 1 132 ? 0.234 9.714 -2.788 1.00 89.56 132 LEU A CA 1
ATOM 1014 C C . LEU A 1 132 ? 0.859 8.622 -1.918 1.00 89.56 132 LEU A C 1
ATOM 1016 O O . LEU A 1 132 ? 0.272 8.235 -0.914 1.00 89.56 132 LEU A O 1
ATOM 1020 N N . TRP A 1 133 ? 2.074 8.178 -2.238 1.00 90.69 133 TRP A N 1
ATOM 1021 C CA . TRP A 1 133 ? 2.846 7.271 -1.397 1.00 90.69 133 TRP A CA 1
ATOM 1022 C C . TRP A 1 133 ? 3.000 7.758 0.044 1.00 90.69 133 TRP A C 1
ATOM 1024 O O . TRP A 1 133 ? 2.970 6.964 0.979 1.00 90.69 133 TRP A O 1
ATOM 1034 N N . SER A 1 134 ? 3.088 9.074 0.242 1.00 91.19 134 SER A N 1
ATOM 1035 C CA . SER A 1 134 ? 3.254 9.671 1.570 1.00 91.19 134 SER A CA 1
ATOM 1036 C C . SER A 1 134 ? 2.062 9.452 2.513 1.00 91.19 134 SER A C 1
ATOM 1038 O O . SER A 1 134 ? 2.223 9.607 3.726 1.00 91.19 134 SER A O 1
ATOM 1040 N N . CYS A 1 135 ? 0.886 9.059 1.998 1.00 92.38 135 CYS A N 1
ATOM 1041 C CA . CYS A 1 135 ? -0.246 8.678 2.843 1.00 92.38 135 CYS A CA 1
ATOM 1042 C C . CYS A 1 135 ? -0.165 7.231 3.353 1.00 92.38 135 CYS A C 1
ATOM 1044 O O . CYS A 1 135 ? -0.860 6.883 4.306 1.00 92.38 135 CYS A O 1
ATOM 1046 N N . ILE A 1 136 ? 0.688 6.385 2.769 1.00 93.62 136 ILE A N 1
ATOM 1047 C CA . ILE A 1 136 ? 0.809 4.987 3.178 1.00 93.62 136 ILE A CA 1
ATOM 1048 C C . ILE A 1 136 ? 1.461 4.923 4.561 1.00 93.62 136 ILE A C 1
ATOM 1050 O O . ILE A 1 136 ? 2.528 5.507 4.772 1.00 93.62 136 ILE A O 1
ATOM 1054 N N . PRO A 1 137 ? 0.825 4.257 5.539 1.00 92.31 137 PRO A N 1
ATOM 1055 C CA . PRO A 1 137 ? 1.372 4.182 6.877 1.00 92.31 137 PRO A CA 1
ATOM 1056 C C . PRO A 1 137 ? 2.549 3.209 6.913 1.00 92.31 137 PRO A C 1
ATOM 1058 O O . PRO A 1 137 ? 2.657 2.279 6.110 1.00 92.31 137 PRO A O 1
ATOM 1061 N N . ASN A 1 138 ? 3.384 3.366 7.932 1.00 90.44 138 ASN A N 1
ATOM 1062 C CA . ASN A 1 138 ? 4.418 2.388 8.230 1.00 90.44 138 ASN A CA 1
ATOM 1063 C C . ASN A 1 138 ? 3.735 1.218 8.945 1.00 90.44 138 ASN A C 1
ATOM 1065 O O . ASN A 1 138 ? 3.286 1.349 10.088 1.00 90.44 138 ASN A O 1
ATOM 1069 N N . PHE A 1 139 ? 3.585 0.092 8.251 1.00 91.06 139 PHE A N 1
ATOM 1070 C CA . PHE A 1 139 ? 2.855 -1.063 8.766 1.00 91.06 139 PHE A CA 1
ATOM 1071 C C . PHE A 1 139 ? 3.648 -1.754 9.875 1.00 91.06 139 PHE A C 1
ATOM 1073 O O . PHE A 1 139 ? 4.624 -2.436 9.601 1.00 91.06 139 PHE A O 1
ATOM 1080 N N . LYS A 1 140 ? 3.203 -1.647 11.132 1.00 88.62 140 LYS A N 1
ATOM 1081 C CA . LYS A 1 140 ? 3.892 -2.234 12.303 1.00 88.62 140 LYS A CA 1
ATOM 1082 C C . LYS A 1 140 ? 3.385 -3.629 12.684 1.00 88.62 140 LYS A C 1
ATOM 1084 O O . LYS A 1 140 ? 3.418 -4.002 13.860 1.00 88.62 140 LYS A O 1
ATOM 1089 N N . SER A 1 141 ? 2.858 -4.379 11.716 1.00 92.44 141 SER A N 1
ATOM 1090 C CA . SER A 1 141 ? 2.273 -5.696 11.973 1.00 92.44 141 SER A CA 1
ATOM 1091 C C . SER A 1 141 ? 3.235 -6.825 11.596 1.00 92.44 141 SER A C 1
ATOM 1093 O O . SER A 1 141 ? 3.457 -7.057 10.406 1.00 92.44 141 SER A O 1
ATOM 1095 N N . PRO A 1 142 ? 3.713 -7.623 12.570 1.00 92.31 142 PRO A N 1
ATOM 1096 C CA . PRO A 1 142 ? 4.557 -8.780 12.284 1.00 92.31 142 PRO A CA 1
ATOM 1097 C C . PRO A 1 142 ? 3.797 -9.909 11.571 1.00 92.31 142 PRO A C 1
ATOM 1099 O O . PRO A 1 142 ? 4.416 -10.863 11.103 1.00 92.31 142 PRO A O 1
ATOM 1102 N N . LYS A 1 143 ? 2.458 -9.835 11.518 1.00 94.62 143 LYS A N 1
ATOM 1103 C CA . LYS A 1 143 ? 1.595 -10.826 10.864 1.00 94.62 143 LYS A CA 1
ATOM 1104 C C . LYS A 1 143 ? 1.201 -10.444 9.442 1.00 94.62 143 LYS A C 1
ATOM 1106 O O . LYS A 1 143 ? 0.457 -11.205 8.826 1.00 94.62 143 LYS A O 1
ATOM 1111 N N . LEU A 1 144 ? 1.670 -9.306 8.927 1.00 95.19 144 LEU A N 1
ATOM 1112 C CA . LEU A 1 144 ? 1.297 -8.852 7.595 1.00 95.19 144 LEU A CA 1
ATOM 1113 C C . LEU A 1 144 ? 1.758 -9.871 6.544 1.00 95.19 144 LEU A C 1
ATOM 1115 O O . LEU A 1 144 ? 2.936 -10.205 6.446 1.00 95.19 144 LEU A O 1
ATOM 1119 N N . ARG A 1 145 ? 0.797 -10.378 5.773 1.00 94.62 145 ARG A N 1
ATOM 1120 C CA . ARG A 1 145 ? 0.981 -11.412 4.744 1.00 94.62 145 ARG A CA 1
ATOM 1121 C C . ARG A 1 145 ? 0.665 -10.902 3.358 1.00 94.62 145 ARG A C 1
ATOM 1123 O O . ARG A 1 145 ? 1.236 -11.393 2.389 1.00 94.62 145 ARG A O 1
ATOM 1130 N N . LYS A 1 146 ? -0.271 -9.959 3.258 1.00 96.00 146 LYS A N 1
ATOM 1131 C CA . LYS A 1 146 ? -0.727 -9.418 1.986 1.00 96.00 146 LYS A CA 1
ATOM 1132 C C . LYS A 1 146 ? -0.910 -7.914 2.069 1.00 96.00 146 LYS A C 1
ATOM 1134 O O . LYS A 1 146 ? -1.666 -7.423 2.904 1.00 96.00 146 LYS A O 1
ATOM 1139 N N . LEU A 1 147 ? -0.275 -7.211 1.145 1.00 96.31 147 LEU A N 1
ATOM 1140 C CA . LEU A 1 147 ? -0.413 -5.779 0.952 1.00 96.31 147 LEU A CA 1
ATOM 1141 C C . LEU A 1 147 ? -0.746 -5.517 -0.517 1.00 96.31 147 LEU A C 1
ATOM 1143 O O . LEU A 1 147 ? 0.026 -5.866 -1.403 1.00 96.31 147 LEU A O 1
ATOM 1147 N N . ARG A 1 148 ? -1.913 -4.930 -0.785 1.00 96.62 148 ARG A N 1
ATOM 1148 C CA . ARG A 1 148 ? -2.323 -4.501 -2.126 1.00 96.62 148 ARG A CA 1
ATOM 1149 C C . ARG A 1 148 ? -2.465 -2.991 -2.154 1.00 96.62 148 ARG A C 1
ATOM 1151 O O . ARG A 1 148 ? -3.342 -2.445 -1.489 1.00 96.62 148 ARG A O 1
ATOM 1158 N N . LEU A 1 149 ? -1.643 -2.347 -2.964 1.00 95.88 149 LEU A N 1
ATOM 1159 C CA . LEU A 1 149 ? -1.677 -0.914 -3.208 1.00 95.88 149 LEU A CA 1
ATOM 1160 C C . LEU A 1 149 ? -2.121 -0.692 -4.650 1.00 95.88 149 LEU A C 1
ATOM 1162 O O . LEU A 1 149 ? -1.592 -1.325 -5.564 1.00 95.88 149 LEU A O 1
ATOM 1166 N N . GLN A 1 150 ? -3.141 0.141 -4.839 1.00 94.00 150 GLN A N 1
ATOM 1167 C CA . GLN A 1 150 ? -3.749 0.373 -6.142 1.00 94.00 150 GLN A CA 1
ATOM 1168 C C . GLN A 1 150 ? -3.908 1.869 -6.430 1.00 94.00 150 GLN A C 1
ATOM 1170 O O . GLN A 1 150 ? -4.418 2.598 -5.575 1.00 94.00 150 GLN A O 1
ATOM 1175 N N . SER A 1 151 ? -3.564 2.285 -7.653 1.00 91.19 151 SER A N 1
ATOM 1176 C CA . SER A 1 151 ? -3.746 3.655 -8.163 1.00 91.19 151 SER A CA 1
ATOM 1177 C C . SER A 1 151 ? -2.939 4.695 -7.381 1.00 91.19 151 SER A C 1
ATOM 1179 O O . SER A 1 151 ? -3.496 5.590 -6.755 1.00 91.19 151 SER A O 1
ATOM 1181 N N . MET A 1 152 ? -1.614 4.554 -7.377 1.00 90.56 152 MET A N 1
ATOM 1182 C CA . MET A 1 152 ? -0.706 5.413 -6.607 1.00 90.56 152 MET A CA 1
ATOM 1183 C C . MET A 1 152 ? 0.545 5.747 -7.413 1.00 90.56 152 MET A C 1
ATOM 1185 O O . MET A 1 152 ? 0.978 4.950 -8.242 1.00 90.56 152 MET A O 1
ATOM 1189 N N . GLY A 1 153 ? 1.135 6.909 -7.138 1.00 89.94 153 GLY A N 1
ATOM 1190 C CA . GLY A 1 153 ? 2.442 7.307 -7.655 1.00 89.94 153 GLY A CA 1
ATOM 1191 C C . GLY A 1 153 ? 3.456 7.478 -6.527 1.00 89.94 153 GLY A C 1
ATOM 1192 O O . GLY A 1 153 ? 3.061 7.901 -5.439 1.00 89.94 153 GLY A O 1
ATOM 1193 N N . LEU A 1 154 ? 4.725 7.166 -6.800 1.00 91.75 154 LEU A N 1
ATOM 1194 C CA . LEU A 1 154 ? 5.876 7.430 -5.927 1.00 91.75 154 LEU A CA 1
ATOM 1195 C C . LEU A 1 154 ? 7.123 7.822 -6.724 1.00 91.75 154 LEU A C 1
ATOM 1197 O O . LEU A 1 154 ? 7.233 7.533 -7.913 1.00 91.75 154 LEU A O 1
ATOM 1201 N N . HIS A 1 155 ? 8.102 8.423 -6.066 1.00 92.25 155 HIS A N 1
ATOM 1202 C CA . HIS A 1 155 ? 9.437 8.581 -6.637 1.00 92.25 155 HIS A CA 1
ATOM 1203 C C . HIS A 1 155 ? 10.266 7.311 -6.422 1.00 92.25 155 HIS A C 1
ATOM 1205 O O . HIS A 1 155 ? 10.182 6.686 -5.366 1.00 92.25 155 HIS A O 1
ATOM 1211 N N . LEU A 1 156 ? 11.127 6.940 -7.376 1.00 92.25 156 LEU A N 1
ATOM 1212 C CA . LEU A 1 156 ? 12.016 5.777 -7.225 1.00 92.25 156 LEU A CA 1
ATOM 1213 C C . LEU A 1 156 ? 12.852 5.836 -5.930 1.00 92.25 156 LEU A C 1
ATOM 1215 O O . LEU A 1 156 ? 13.070 4.817 -5.276 1.00 92.25 156 LEU A O 1
ATOM 1219 N N . THR A 1 157 ? 13.262 7.038 -5.519 1.00 93.56 157 THR A N 1
ATOM 1220 C CA . THR A 1 157 ? 14.007 7.284 -4.274 1.00 93.56 157 THR A CA 1
ATOM 1221 C C . THR A 1 157 ? 13.221 6.942 -3.003 1.00 93.56 157 THR A C 1
ATOM 1223 O O . THR A 1 157 ? 13.828 6.727 -1.956 1.00 93.56 157 THR A O 1
ATOM 1226 N N . GLU A 1 158 ? 11.890 6.857 -3.077 1.00 93.25 158 GLU A N 1
ATOM 1227 C CA . GLU A 1 158 ? 11.004 6.480 -1.968 1.00 93.25 158 GLU A CA 1
ATOM 1228 C C . GLU A 1 158 ? 10.789 4.960 -1.877 1.00 93.25 158 GLU A C 1
ATOM 1230 O O . GLU A 1 158 ? 10.389 4.461 -0.823 1.00 93.25 158 GLU A O 1
ATOM 1235 N N . LEU A 1 159 ? 11.053 4.213 -2.957 1.00 92.19 159 LEU A N 1
ATOM 1236 C CA . LEU A 1 159 ? 10.714 2.792 -3.059 1.00 92.19 159 LEU A CA 1
ATOM 1237 C C . LEU A 1 159 ? 11.566 1.923 -2.128 1.00 92.19 159 LEU A C 1
ATOM 1239 O O . LEU A 1 159 ? 11.022 1.193 -1.300 1.00 92.19 159 LEU A O 1
ATOM 1243 N N . ALA A 1 160 ? 12.896 2.003 -2.247 1.00 92.38 160 ALA A N 1
ATOM 1244 C CA . ALA A 1 160 ? 13.800 1.151 -1.472 1.00 92.38 160 ALA A CA 1
ATOM 1245 C C . ALA A 1 160 ? 13.661 1.364 0.050 1.00 92.38 160 ALA A C 1
ATOM 1247 O O . ALA A 1 160 ? 13.439 0.371 0.747 1.00 92.38 160 ALA A O 1
ATOM 1248 N N . PRO A 1 161 ? 13.687 2.611 0.579 1.00 92.69 161 PRO A N 1
ATOM 1249 C CA . PRO A 1 161 ? 13.553 2.838 2.018 1.00 92.69 161 PRO A CA 1
ATOM 1250 C C . PRO A 1 161 ? 12.221 2.335 2.577 1.00 92.69 161 PRO A C 1
ATOM 1252 O O . PRO A 1 161 ? 12.179 1.785 3.676 1.00 92.69 161 PRO A O 1
ATOM 1255 N N . TRP A 1 162 ? 11.133 2.491 1.816 1.00 91.75 162 TRP A N 1
ATOM 1256 C CA . TRP A 1 162 ? 9.821 2.018 2.242 1.00 91.75 162 TRP A CA 1
ATOM 1257 C C . TRP A 1 162 ? 9.748 0.491 2.297 1.00 91.75 162 TRP A C 1
ATOM 1259 O O . TRP A 1 162 ? 9.212 -0.058 3.260 1.00 91.75 162 TRP A O 1
ATOM 1269 N N . ILE A 1 163 ? 10.311 -0.208 1.304 1.00 91.12 163 ILE A N 1
ATOM 1270 C CA . ILE A 1 163 ? 10.362 -1.674 1.338 1.00 91.12 163 ILE A CA 1
ATOM 1271 C C . ILE A 1 163 ? 11.207 -2.143 2.520 1.00 91.12 163 ILE A C 1
ATOM 1273 O O . ILE A 1 163 ? 10.789 -3.047 3.238 1.00 91.12 163 ILE A O 1
ATOM 1277 N N . ASP A 1 164 ? 12.357 -1.519 2.763 1.00 90.94 164 ASP A N 1
ATOM 1278 C CA . ASP A 1 164 ? 13.208 -1.879 3.896 1.00 90.94 164 ASP A CA 1
ATOM 1279 C C . ASP A 1 164 ? 12.467 -1.713 5.230 1.00 90.94 164 ASP A C 1
ATOM 1281 O O . ASP A 1 164 ? 12.489 -2.616 6.069 1.00 90.94 164 ASP A O 1
ATOM 1285 N N . GLU A 1 165 ? 11.723 -0.619 5.410 1.00 90.62 165 GLU A N 1
ATOM 1286 C CA . GLU A 1 165 ? 10.898 -0.417 6.604 1.00 90.62 165 GLU A CA 1
ATOM 1287 C C . GLU A 1 165 ? 9.758 -1.447 6.727 1.00 90.62 165 GLU A C 1
ATOM 1289 O O . GLU A 1 165 ? 9.494 -1.965 7.822 1.00 90.62 165 GLU A O 1
ATOM 1294 N N . LEU A 1 166 ? 9.103 -1.781 5.612 1.00 90.31 166 LEU A N 1
ATOM 1295 C CA . LEU A 1 166 ? 8.057 -2.802 5.551 1.00 90.31 166 LEU A CA 1
ATOM 1296 C C . LEU A 1 166 ? 8.592 -4.181 5.962 1.00 90.31 166 LEU A C 1
ATOM 1298 O O . LEU A 1 166 ? 7.938 -4.900 6.722 1.00 90.31 166 LEU A O 1
ATOM 1302 N N . LEU A 1 167 ? 9.790 -4.537 5.494 1.00 88.50 167 LEU A N 1
ATOM 1303 C CA . LEU A 1 167 ? 10.444 -5.807 5.802 1.00 88.50 167 LEU A CA 1
ATOM 1304 C C . LEU A 1 167 ? 10.943 -5.878 7.243 1.00 88.50 167 LEU A C 1
ATOM 1306 O O . LEU A 1 167 ? 10.797 -6.916 7.877 1.00 88.50 167 LEU A O 1
ATOM 1310 N N . VAL A 1 168 ? 11.471 -4.784 7.796 1.00 88.69 168 VAL A N 1
ATOM 1311 C CA . VAL A 1 168 ? 11.857 -4.724 9.217 1.00 88.69 168 VAL A CA 1
ATOM 1312 C C . VAL A 1 168 ? 10.643 -4.921 10.127 1.00 88.69 168 VAL A C 1
ATOM 1314 O O . VAL A 1 168 ? 10.739 -5.549 11.182 1.00 88.69 168 VAL A O 1
ATOM 1317 N N . SER A 1 169 ? 9.490 -4.392 9.722 1.00 84.25 169 SER A N 1
ATOM 1318 C CA . SER A 1 169 ? 8.270 -4.433 10.528 1.00 84.25 169 SER A CA 1
ATOM 1319 C C . SER A 1 169 ? 7.487 -5.746 10.391 1.00 84.25 169 SER A C 1
ATOM 1321 O O . SER A 1 169 ? 6.713 -6.097 11.288 1.00 84.25 169 SER A O 1
ATOM 1323 N N . SER A 1 170 ? 7.690 -6.487 9.298 1.00 82.19 170 SER A N 1
ATOM 1324 C CA . SER A 1 170 ? 7.079 -7.795 9.070 1.00 82.19 170 SER A CA 1
ATOM 1325 C C . SER A 1 170 ? 8.024 -8.916 9.497 1.00 82.19 170 SER A C 1
ATOM 1327 O O . SER A 1 170 ? 9.085 -9.119 8.924 1.00 82.19 170 SER A O 1
ATOM 1329 N N . SER A 1 171 ? 7.619 -9.715 10.484 1.00 79.06 171 SER A N 1
ATOM 1330 C CA . SER A 1 171 ? 8.341 -10.946 10.842 1.00 79.06 171 SER A CA 1
ATOM 1331 C C . SER A 1 171 ? 7.905 -12.145 9.995 1.00 79.06 171 SER A C 1
ATOM 1333 O O . SER A 1 171 ? 8.320 -13.274 10.264 1.00 79.06 171 SER A O 1
ATOM 1335 N N . HIS A 1 172 ? 7.015 -11.937 9.019 1.00 77.25 172 HIS A N 1
ATOM 1336 C CA . HIS A 1 172 ? 6.491 -13.025 8.212 1.00 77.25 172 HIS A CA 1
ATOM 1337 C C . HIS A 1 172 ? 7.534 -13.451 7.168 1.00 77.25 172 HIS A C 1
ATOM 1339 O O . HIS A 1 172 ? 8.026 -12.598 6.435 1.00 77.25 172 HIS A O 1
ATOM 1345 N N . PRO A 1 173 ? 7.835 -14.757 7.018 1.00 74.56 173 PRO A N 1
ATOM 1346 C CA . PRO A 1 173 ? 8.854 -15.240 6.074 1.00 74.56 173 PRO A CA 1
ATOM 1347 C C . PRO A 1 173 ? 8.545 -14.963 4.596 1.00 74.56 173 PRO A C 1
ATOM 1349 O O . PRO A 1 173 ? 9.386 -15.215 3.742 1.00 74.56 173 PRO A O 1
ATOM 1352 N N . MET A 1 174 ? 7.327 -14.519 4.287 1.00 83.50 174 MET A N 1
ATOM 1353 C CA . MET A 1 174 ? 6.862 -14.280 2.928 1.00 83.50 174 MET A CA 1
ATOM 1354 C C . MET A 1 174 ? 5.711 -13.278 2.976 1.00 83.50 174 MET A C 1
ATOM 1356 O O . MET A 1 174 ? 4.663 -13.574 3.562 1.00 83.50 174 MET A O 1
ATOM 1360 N N . LEU A 1 175 ? 5.922 -12.102 2.387 1.00 91.00 175 LEU A N 1
ATOM 1361 C CA . LEU A 1 175 ? 4.925 -11.042 2.252 1.00 91.00 175 LEU A CA 1
ATOM 1362 C C . LEU A 1 175 ? 4.569 -10.885 0.772 1.00 91.00 175 LEU A C 1
ATOM 1364 O O . LEU A 1 175 ? 5.438 -10.678 -0.068 1.00 91.00 175 LEU A O 1
ATOM 1368 N N . TRP A 1 176 ? 3.283 -10.985 0.451 1.00 94.38 176 TRP A N 1
ATOM 1369 C CA . TRP A 1 176 ? 2.782 -10.728 -0.893 1.00 94.38 176 TRP A CA 1
ATOM 1370 C C . TRP A 1 176 ? 2.476 -9.242 -1.059 1.00 94.38 176 TRP A C 1
ATOM 1372 O O . TRP A 1 176 ? 1.534 -8.725 -0.452 1.00 94.38 176 TRP A O 1
ATOM 1382 N N . LEU A 1 177 ? 3.261 -8.570 -1.896 1.00 94.44 177 LEU A N 1
ATOM 1383 C CA . LEU A 1 177 ? 3.072 -7.181 -2.285 1.00 94.44 177 LEU A CA 1
ATOM 1384 C C . LEU A 1 177 ? 2.488 -7.124 -3.699 1.00 94.44 177 LEU A C 1
ATOM 1386 O O . LEU A 1 177 ? 3.150 -7.482 -4.668 1.00 94.44 177 LEU A O 1
ATOM 1390 N N . LYS A 1 178 ? 1.248 -6.649 -3.823 1.00 94.94 178 LYS A N 1
ATOM 1391 C CA . LYS A 1 178 ? 0.619 -6.362 -5.113 1.00 94.94 178 LYS A CA 1
ATOM 1392 C C . LYS A 1 178 ? 0.575 -4.857 -5.350 1.00 94.94 178 LYS A C 1
ATOM 1394 O O . LYS A 1 178 ? -0.068 -4.138 -4.586 1.00 94.94 178 LYS A O 1
ATOM 1399 N N . MET A 1 179 ? 1.203 -4.409 -6.430 1.00 93.62 179 MET A N 1
ATOM 1400 C CA . MET A 1 179 ? 1.226 -3.017 -6.875 1.00 93.62 179 MET A CA 1
ATOM 1401 C C . MET A 1 179 ? 0.469 -2.937 -8.197 1.00 93.62 179 MET A C 1
ATOM 1403 O O . MET A 1 179 ? 0.932 -3.400 -9.237 1.00 93.62 179 MET A O 1
ATOM 1407 N N . GLU A 1 180 ? -0.741 -2.402 -8.143 1.00 91.62 180 GLU A N 1
ATOM 1408 C CA . GLU A 1 180 ? -1.635 -2.323 -9.291 1.00 91.62 180 GLU A CA 1
ATOM 1409 C C . GLU A 1 180 ? -1.829 -0.872 -9.696 1.00 91.62 180 GLU A C 1
ATOM 1411 O O . GLU A 1 180 ? -2.080 -0.031 -8.837 1.00 91.62 180 GLU A O 1
ATOM 1416 N N . ARG A 1 181 ? -1.780 -0.567 -10.996 1.00 88.94 181 ARG A N 1
ATOM 1417 C CA . ARG A 1 181 ? -1.977 0.801 -11.486 1.00 88.94 181 ARG A CA 1
ATOM 1418 C C . ARG A 1 181 ? -1.040 1.752 -10.744 1.00 88.94 181 ARG A C 1
ATOM 1420 O O . ARG A 1 181 ? -1.469 2.653 -10.033 1.00 88.94 181 ARG A O 1
ATOM 1427 N N . PHE A 1 182 ? 0.243 1.423 -10.793 1.00 89.19 182 PHE A N 1
ATOM 1428 C CA . PHE A 1 182 ? 1.254 2.055 -9.966 1.00 89.19 182 PHE A CA 1
ATOM 1429 C C . PHE A 1 182 ? 2.212 2.857 -10.840 1.00 89.19 182 PHE A C 1
ATOM 1431 O O . PHE A 1 182 ? 2.610 2.385 -11.904 1.00 89.19 182 PHE A O 1
ATOM 1438 N N . GLY A 1 183 ? 2.539 4.072 -10.412 1.00 88.69 183 GLY A N 1
ATOM 1439 C CA . GLY A 1 183 ? 3.279 5.051 -11.194 1.00 88.69 183 GLY A CA 1
ATOM 1440 C C . GLY A 1 183 ? 4.625 5.419 -10.598 1.00 88.69 183 GLY A C 1
ATOM 1441 O O . GLY A 1 183 ? 4.685 5.756 -9.418 1.00 88.69 183 GLY A O 1
ATOM 1442 N N . LEU A 1 184 ? 5.679 5.464 -11.414 1.00 89.44 184 LEU A N 1
ATOM 1443 C CA . LEU A 1 184 ? 6.878 6.221 -11.048 1.00 89.44 184 LEU A CA 1
ATOM 1444 C C . LEU A 1 184 ? 6.675 7.690 -11.429 1.00 89.44 184 LEU A C 1
ATOM 1446 O O . LEU A 1 184 ? 6.451 8.014 -12.594 1.00 89.44 184 LEU A O 1
ATOM 1450 N N . LEU A 1 185 ? 6.714 8.561 -10.424 1.00 89.50 185 LEU A N 1
ATOM 1451 C CA . LEU A 1 185 ? 6.714 10.018 -10.564 1.00 89.50 185 LEU A CA 1
ATOM 1452 C C . LEU A 1 185 ? 8.106 10.545 -10.912 1.00 89.50 185 LEU A C 1
ATOM 1454 O O . LEU A 1 185 ? 8.215 11.616 -11.495 1.00 89.50 185 LEU A O 1
ATOM 1458 N N . SER A 1 186 ? 9.150 9.799 -10.537 1.00 89.88 186 SER A N 1
ATOM 1459 C CA . SER A 1 186 ? 10.498 9.982 -11.065 1.00 89.88 186 SER A CA 1
ATOM 1460 C C . SER A 1 186 ? 11.307 8.689 -11.088 1.00 89.88 186 SER A C 1
ATOM 1462 O O . SER A 1 186 ? 11.085 7.793 -10.264 1.00 89.88 186 SER A O 1
ATOM 1464 N N . GLY A 1 187 ? 12.273 8.627 -12.004 1.00 89.56 187 GLY A N 1
ATOM 1465 C CA . GLY A 1 187 ? 13.134 7.474 -12.243 1.00 89.56 187 GLY A CA 1
ATOM 1466 C C . GLY A 1 187 ? 12.581 6.512 -13.296 1.00 89.56 187 GLY A C 1
ATOM 1467 O O . GLY A 1 187 ? 11.478 6.674 -13.820 1.00 89.56 187 GLY A O 1
ATOM 1468 N N . LYS A 1 188 ? 13.366 5.476 -13.607 1.00 90.06 188 LYS A N 1
ATOM 1469 C CA . LYS A 1 188 ? 13.017 4.474 -14.620 1.00 90.06 188 LYS A CA 1
ATOM 1470 C C . LYS A 1 188 ? 12.497 3.195 -13.985 1.00 90.06 188 LYS A C 1
ATOM 1472 O O . LYS A 1 188 ? 13.002 2.731 -12.963 1.00 90.06 188 LYS A O 1
ATOM 1477 N N . TRP A 1 189 ? 11.543 2.556 -14.657 1.00 90.50 189 TRP A N 1
ATOM 1478 C CA . TRP A 1 189 ? 11.037 1.257 -14.218 1.00 90.50 189 TRP A CA 1
ATOM 1479 C C . TRP A 1 189 ? 12.087 0.154 -14.266 1.00 90.50 189 TRP A C 1
ATOM 1481 O O . TRP A 1 189 ? 12.047 -0.718 -13.409 1.00 90.50 189 TRP A O 1
ATOM 1491 N N . ALA A 1 190 ? 13.052 0.208 -15.188 1.00 91.12 190 ALA A N 1
ATOM 1492 C CA . ALA A 1 190 ? 14.173 -0.731 -15.188 1.00 91.12 190 ALA A CA 1
ATOM 1493 C C . ALA A 1 190 ? 14.908 -0.723 -13.834 1.00 91.12 190 ALA A C 1
ATOM 1495 O O . ALA A 1 190 ? 15.093 -1.781 -13.237 1.00 91.12 190 ALA A O 1
ATOM 1496 N N . ASP A 1 191 ? 15.223 0.465 -13.311 1.00 93.06 191 ASP A N 1
ATOM 1497 C CA . ASP A 1 191 ? 15.879 0.627 -12.010 1.00 93.06 191 ASP A CA 1
ATOM 1498 C C . ASP A 1 191 ? 14.951 0.222 -10.851 1.00 93.06 191 ASP A C 1
ATOM 1500 O O . ASP A 1 191 ? 15.387 -0.421 -9.899 1.00 93.06 191 ASP A O 1
ATOM 1504 N N . ALA A 1 192 ? 13.652 0.533 -10.938 1.00 93.12 192 ALA A N 1
ATOM 1505 C CA . ALA A 1 192 ? 12.675 0.087 -9.942 1.00 93.12 192 ALA A CA 1
ATOM 1506 C C . ALA A 1 192 ? 12.582 -1.442 -9.864 1.00 93.12 192 ALA A C 1
ATOM 1508 O O . ALA A 1 192 ? 12.536 -1.992 -8.768 1.00 93.12 192 ALA A O 1
ATOM 1509 N N . LEU A 1 193 ? 12.584 -2.140 -11.004 1.00 93.75 193 LEU A N 1
ATOM 1510 C CA . LEU A 1 193 ? 12.585 -3.602 -11.036 1.00 93.75 193 LEU A CA 1
ATOM 1511 C C . LEU A 1 193 ? 13.840 -4.176 -10.367 1.00 93.75 193 LEU A C 1
ATOM 1513 O O . LEU A 1 193 ? 13.735 -5.166 -9.649 1.00 93.75 193 LEU A O 1
ATOM 1517 N N . ASP A 1 194 ? 15.004 -3.551 -10.559 1.00 94.25 194 ASP A N 1
ATOM 1518 C CA . ASP A 1 194 ? 16.244 -3.971 -9.897 1.00 94.25 194 ASP A CA 1
ATOM 1519 C C . ASP A 1 194 ? 16.139 -3.797 -8.373 1.00 94.25 194 ASP A C 1
ATOM 1521 O O . ASP A 1 194 ? 16.407 -4.740 -7.627 1.00 94.25 194 ASP A O 1
ATOM 1525 N N . VAL A 1 195 ? 15.627 -2.649 -7.910 1.00 94.19 195 VAL A N 1
ATOM 1526 C CA . VAL A 1 195 ? 15.353 -2.399 -6.482 1.00 94.19 195 VAL A CA 1
ATOM 1527 C C . VAL A 1 195 ? 14.398 -3.442 -5.898 1.00 94.19 195 VAL A C 1
ATOM 1529 O O . VAL A 1 195 ? 14.621 -3.925 -4.789 1.00 94.19 195 VAL A O 1
ATOM 1532 N N . LEU A 1 196 ? 13.329 -3.789 -6.619 1.00 93.56 196 LEU A N 1
ATOM 1533 C CA . LEU A 1 196 ? 12.354 -4.793 -6.187 1.00 93.56 196 LEU A CA 1
ATOM 1534 C C . LEU A 1 196 ? 12.975 -6.195 -6.123 1.00 93.56 196 LEU A C 1
ATOM 1536 O O . LEU A 1 196 ? 12.728 -6.926 -5.164 1.00 93.56 196 LEU A O 1
ATOM 1540 N N . ARG A 1 197 ? 13.812 -6.553 -7.103 1.00 93.56 197 ARG A N 1
ATOM 1541 C CA . ARG A 1 197 ? 14.469 -7.863 -7.188 1.00 93.56 197 ARG A CA 1
ATOM 1542 C C . ARG A 1 197 ? 15.405 -8.142 -6.016 1.00 93.56 197 ARG A C 1
ATOM 1544 O O . ARG A 1 197 ? 15.502 -9.280 -5.561 1.00 93.56 197 ARG A O 1
ATOM 1551 N N . GLU A 1 198 ? 16.085 -7.124 -5.500 1.00 90.81 198 GLU A N 1
ATOM 1552 C CA . GLU A 1 198 ? 16.984 -7.274 -4.348 1.00 90.81 198 GLU A CA 1
ATOM 1553 C C . GLU A 1 198 ? 16.255 -7.714 -3.060 1.00 90.81 198 GLU A C 1
ATOM 1555 O O . GLU A 1 198 ? 16.890 -8.114 -2.081 1.00 90.81 198 GLU A O 1
ATOM 1560 N N . LYS A 1 199 ? 14.916 -7.673 -3.033 1.00 85.31 199 LYS A N 1
ATOM 1561 C CA . LYS A 1 199 ? 14.090 -7.893 -1.839 1.00 85.31 199 LYS A CA 1
ATOM 1562 C C . LYS A 1 199 ? 13.483 -9.301 -1.824 1.00 85.31 199 LYS A C 1
ATOM 1564 O O . LYS A 1 199 ? 12.270 -9.482 -1.860 1.00 85.31 199 LYS A O 1
ATOM 1569 N N . ALA A 1 200 ? 14.351 -10.305 -1.681 1.00 67.56 200 ALA A N 1
ATOM 1570 C CA . ALA A 1 200 ? 14.059 -11.743 -1.821 1.00 67.56 200 ALA A CA 1
ATOM 1571 C C . ALA A 1 200 ? 12.962 -12.347 -0.906 1.00 67.56 200 ALA A C 1
ATOM 1573 O O . ALA A 1 200 ? 12.572 -13.497 -1.093 1.00 67.56 200 ALA A O 1
ATOM 1574 N N . VAL A 1 201 ? 12.474 -11.619 0.102 1.00 76.25 201 VAL A N 1
ATOM 1575 C CA . VAL A 1 201 ? 11.424 -12.077 1.042 1.00 76.25 201 VAL A CA 1
ATOM 1576 C C . VAL A 1 201 ? 10.006 -11.666 0.616 1.00 76.25 201 VAL A C 1
ATOM 1578 O O . VAL A 1 201 ? 9.027 -11.939 1.321 1.00 76.25 201 VAL A O 1
ATOM 1581 N N . LEU A 1 202 ? 9.882 -11.008 -0.537 1.00 82.00 202 LEU A N 1
ATOM 1582 C CA . LEU A 1 202 ? 8.615 -10.582 -1.110 1.00 82.00 202 LEU A CA 1
ATOM 1583 C C . LEU A 1 202 ? 8.207 -11.487 -2.269 1.00 82.00 202 LEU A C 1
ATOM 1585 O O . LEU A 1 202 ? 9.018 -11.805 -3.131 1.00 82.00 202 LEU A O 1
ATOM 1589 N N . ILE A 1 203 ? 6.920 -11.830 -2.321 1.00 89.94 203 ILE A N 1
ATOM 1590 C CA . ILE A 1 203 ? 6.286 -12.166 -3.596 1.00 89.94 203 ILE A CA 1
ATOM 1591 C C . ILE A 1 203 ? 5.726 -10.864 -4.141 1.00 89.94 203 ILE A C 1
ATOM 1593 O O . ILE A 1 203 ? 4.810 -10.291 -3.544 1.00 89.94 203 ILE A O 1
ATOM 1597 N N . ILE A 1 204 ? 6.278 -10.393 -5.251 1.00 91.50 204 ILE A N 1
ATOM 1598 C CA . ILE A 1 204 ? 5.895 -9.119 -5.852 1.00 91.50 204 ILE A CA 1
ATOM 1599 C C . ILE A 1 204 ? 5.041 -9.391 -7.078 1.00 91.50 204 ILE A C 1
ATOM 1601 O O . ILE A 1 204 ? 5.354 -10.237 -7.912 1.00 91.50 204 ILE A O 1
ATOM 1605 N N . GLU A 1 205 ? 3.936 -8.668 -7.165 1.00 92.88 205 GLU A N 1
ATOM 1606 C CA . GLU A 1 205 ? 3.000 -8.756 -8.265 1.00 92.88 205 GLU A CA 1
ATOM 1607 C C . GLU A 1 205 ? 2.703 -7.347 -8.789 1.00 92.88 205 GLU A C 1
ATOM 1609 O O . GLU A 1 205 ? 2.056 -6.540 -8.117 1.00 92.88 205 GLU A O 1
ATOM 1614 N N . LEU A 1 206 ? 3.137 -7.073 -10.012 1.00 90.62 206 LEU A N 1
ATOM 1615 C CA . LEU A 1 206 ? 2.943 -5.819 -10.716 1.00 90.62 206 LEU A CA 1
ATOM 1616 C C . LEU A 1 206 ? 1.766 -5.962 -11.686 1.00 90.62 206 LEU A C 1
ATOM 1618 O O . LEU A 1 206 ? 1.631 -6.935 -12.432 1.00 90.62 206 LEU A O 1
ATOM 1622 N N . GLU A 1 207 ? 0.847 -5.003 -11.672 1.00 87.12 207 GLU A N 1
ATOM 1623 C CA . GLU A 1 207 ? -0.282 -4.988 -12.602 1.00 87.12 207 GLU A CA 1
ATOM 1624 C C . GLU A 1 207 ? -0.474 -3.596 -13.183 1.00 87.12 207 GLU A C 1
ATOM 1626 O O . GLU A 1 207 ? -0.764 -2.658 -12.452 1.00 87.12 207 GLU A O 1
ATOM 1631 N N . ARG A 1 208 ? -0.377 -3.470 -14.512 1.00 84.19 208 ARG A N 1
ATOM 1632 C CA . ARG A 1 208 ? -0.611 -2.208 -15.239 1.00 84.19 208 ARG A CA 1
ATOM 1633 C C . ARG A 1 208 ? 0.160 -1.008 -14.650 1.00 84.19 208 ARG A C 1
ATOM 1635 O O . ARG A 1 208 ? -0.474 -0.000 -14.331 1.00 84.19 208 ARG A O 1
ATOM 1642 N N . PRO A 1 209 ? 1.487 -1.094 -14.461 1.00 84.50 209 PRO A N 1
ATOM 1643 C CA . PRO A 1 209 ? 2.247 0.081 -14.063 1.00 84.50 209 PRO A CA 1
ATOM 1644 C C . PRO A 1 209 ? 2.190 1.169 -15.147 1.00 84.50 209 PRO A C 1
ATOM 1646 O O . PRO A 1 209 ? 1.910 0.874 -16.315 1.00 84.50 209 PRO A O 1
ATOM 1649 N N . TRP A 1 210 ? 2.488 2.412 -14.770 1.00 80.94 210 TRP A N 1
ATOM 1650 C CA . TRP A 1 210 ? 2.690 3.540 -15.687 1.00 80.94 210 TRP A CA 1
ATOM 1651 C C . TRP A 1 210 ? 3.948 4.342 -15.318 1.00 80.94 210 TRP A C 1
ATOM 1653 O O . TRP A 1 210 ? 4.442 4.259 -14.193 1.00 80.94 210 TRP A O 1
ATOM 1663 N N . ASN A 1 211 ? 4.487 5.126 -16.252 1.00 73.19 211 ASN A N 1
ATOM 1664 C CA . ASN A 1 211 ? 5.577 6.070 -15.986 1.00 73.19 211 ASN A CA 1
ATOM 1665 C C . ASN A 1 211 ? 5.099 7.502 -16.264 1.00 73.19 211 ASN A C 1
ATOM 1667 O O . ASN A 1 211 ? 4.371 7.718 -17.231 1.00 73.19 211 ASN A O 1
ATOM 1671 N N . PHE A 1 212 ? 5.457 8.449 -15.395 1.00 67.75 212 PHE A N 1
ATOM 1672 C CA . PHE A 1 212 ? 5.154 9.869 -15.575 1.00 67.75 212 PHE A CA 1
ATOM 1673 C C . PHE A 1 212 ? 6.265 10.605 -16.342 1.00 67.75 212 PHE A C 1
ATOM 1675 O O . PHE A 1 212 ? 5.961 11.488 -17.139 1.00 67.75 212 PHE A O 1
ATOM 1682 N N . GLU A 1 213 ? 7.538 10.242 -16.122 1.00 55.31 213 GLU A N 1
ATOM 1683 C CA . GLU A 1 213 ? 8.690 10.907 -16.762 1.00 55.31 213 GLU A CA 1
ATOM 1684 C C . GLU A 1 213 ? 8.925 10.418 -18.190 1.00 55.31 213 GLU A C 1
ATOM 1686 O O . GLU A 1 213 ? 9.139 11.223 -19.098 1.00 55.31 213 GLU A O 1
ATOM 1691 N N . ASP A 1 214 ? 8.801 9.110 -18.414 1.00 53.47 214 ASP A N 1
ATOM 1692 C CA . ASP A 1 214 ? 8.740 8.575 -19.765 1.00 53.47 214 ASP A CA 1
ATOM 1693 C C . ASP A 1 214 ? 7.298 8.718 -20.226 1.00 53.47 214 ASP A C 1
ATOM 1695 O O . ASP A 1 214 ? 6.477 7.822 -20.011 1.00 53.47 214 ASP A O 1
ATOM 1699 N N . GLY A 1 215 ? 6.966 9.859 -20.831 1.00 49.25 215 GLY A N 1
ATOM 1700 C CA . GLY A 1 215 ? 5.770 9.963 -21.655 1.00 49.25 215 GLY A CA 1
ATOM 1701 C C . GLY A 1 215 ? 5.835 8.830 -22.668 1.00 49.25 215 GLY A C 1
ATOM 1702 O O . GLY A 1 215 ? 6.566 8.945 -23.646 1.00 49.25 215 GLY A O 1
ATOM 1703 N N . MET A 1 216 ? 5.181 7.702 -22.365 1.00 55.62 216 MET A N 1
ATOM 1704 C CA . MET A 1 216 ? 5.344 6.477 -23.131 1.00 55.62 216 MET A CA 1
ATOM 1705 C C . MET A 1 216 ? 4.979 6.770 -24.570 1.00 55.62 216 MET A C 1
ATOM 1707 O O . MET A 1 216 ? 3.809 6.951 -24.911 1.00 55.62 216 MET A O 1
ATOM 1711 N N . THR A 1 217 ? 6.008 6.872 -25.398 1.00 54.66 217 THR A N 1
ATOM 1712 C CA . THR A 1 217 ? 5.857 7.113 -26.817 1.00 54.66 217 THR A CA 1
ATOM 1713 C C . THR A 1 217 ? 5.139 5.912 -27.410 1.00 54.66 217 THR A C 1
ATOM 1715 O O . THR A 1 217 ? 5.319 4.784 -26.953 1.00 54.66 217 THR A O 1
ATOM 1718 N N . GLU A 1 218 ? 4.328 6.110 -28.449 1.00 53.69 218 GLU A N 1
ATOM 1719 C CA . GLU A 1 218 ? 3.619 4.997 -29.105 1.00 53.69 218 GLU A CA 1
ATOM 1720 C C . GLU A 1 218 ? 4.566 3.847 -29.513 1.00 53.69 218 GLU A C 1
ATOM 1722 O O . GLU A 1 218 ? 4.154 2.692 -29.568 1.00 53.69 218 GLU A O 1
ATOM 1727 N N . SER A 1 219 ? 5.852 4.146 -29.729 1.00 55.66 219 SER A N 1
ATOM 1728 C CA . SER A 1 219 ? 6.905 3.171 -30.014 1.00 55.66 219 SER A CA 1
ATOM 1729 C C . SER A 1 219 ? 7.293 2.261 -28.839 1.00 55.66 219 SER A C 1
ATOM 1731 O O . SER A 1 219 ? 7.692 1.127 -29.088 1.00 55.66 219 SER A O 1
ATOM 1733 N N . SER A 1 220 ? 7.179 2.699 -27.580 1.00 66.19 220 SER A N 1
ATOM 1734 C CA . SER A 1 220 ? 7.543 1.894 -26.399 1.00 66.19 220 SER A CA 1
ATOM 1735 C C . SER A 1 220 ? 6.365 1.107 -25.814 1.00 66.19 220 SER A C 1
ATOM 1737 O O . SER A 1 220 ? 6.565 0.173 -25.035 1.00 66.19 220 SER A O 1
ATOM 1739 N N . TRP A 1 221 ? 5.136 1.409 -26.243 1.00 69.94 221 TRP A N 1
ATOM 1740 C CA . TRP A 1 221 ? 3.912 0.720 -25.821 1.00 69.94 221 TRP A CA 1
ATOM 1741 C C . TRP A 1 221 ? 3.896 -0.795 -26.081 1.00 69.94 221 TRP A C 1
ATOM 1743 O O . TRP A 1 221 ? 3.498 -1.532 -25.175 1.00 69.94 221 TRP A O 1
ATOM 1753 N N . PRO A 1 222 ? 4.305 -1.308 -27.262 1.00 72.12 222 PRO A N 1
ATOM 1754 C CA . PRO A 1 222 ? 4.333 -2.750 -27.514 1.00 72.12 222 PRO A CA 1
ATOM 1755 C C . PRO A 1 222 ? 5.258 -3.485 -26.539 1.00 72.12 222 PRO A C 1
ATOM 1757 O O . PRO A 1 222 ? 4.863 -4.496 -25.960 1.00 72.12 222 PRO A O 1
ATOM 1760 N N . THR A 1 223 ? 6.440 -2.917 -26.300 1.00 75.12 223 THR A N 1
ATOM 1761 C CA . THR A 1 223 ? 7.443 -3.415 -25.354 1.00 75.12 223 THR A CA 1
ATOM 1762 C C . THR A 1 223 ? 6.922 -3.401 -23.923 1.00 75.12 223 THR A C 1
ATOM 1764 O O . THR A 1 223 ? 6.970 -4.412 -23.224 1.00 75.12 223 THR A O 1
ATOM 1767 N N . TRP A 1 224 ? 6.355 -2.272 -23.494 1.00 81.19 224 TRP A N 1
ATOM 1768 C CA . TRP A 1 224 ? 5.748 -2.136 -22.174 1.00 81.19 224 TRP A CA 1
ATOM 1769 C C . TRP A 1 224 ? 4.662 -3.180 -21.942 1.00 81.19 224 TRP A C 1
ATOM 1771 O O . TRP A 1 224 ? 4.615 -3.865 -20.917 1.00 81.19 224 TRP A O 1
ATOM 1781 N N . HIS A 1 225 ? 3.789 -3.328 -22.936 1.00 81.69 225 HIS A N 1
ATOM 1782 C CA . HIS A 1 225 ? 2.722 -4.298 -22.891 1.00 81.69 225 HIS A CA 1
ATOM 1783 C C . HIS A 1 225 ? 3.287 -5.719 -22.837 1.00 81.69 225 HIS A C 1
ATOM 1785 O O . HIS A 1 225 ? 2.775 -6.525 -22.080 1.00 81.69 225 HIS A O 1
ATOM 1791 N N . GLU A 1 226 ? 4.350 -6.059 -23.561 1.00 85.94 226 GLU A N 1
ATOM 1792 C CA . GLU A 1 226 ? 4.953 -7.392 -23.465 1.00 85.94 226 GLU A CA 1
ATOM 1793 C C . GLU A 1 226 ? 5.508 -7.703 -22.066 1.00 85.94 226 GLU A C 1
ATOM 1795 O O . GLU A 1 226 ? 5.307 -8.809 -21.558 1.00 85.94 226 GLU A O 1
ATOM 1800 N N . VAL A 1 227 ? 6.166 -6.734 -21.427 1.00 88.00 227 VAL A N 1
ATOM 1801 C CA . VAL A 1 227 ? 6.788 -6.923 -20.110 1.00 88.00 227 VAL A CA 1
ATOM 1802 C C . VAL A 1 227 ? 5.750 -7.060 -18.993 1.00 88.00 227 VAL A C 1
ATOM 1804 O O . VAL A 1 227 ? 5.905 -7.915 -18.117 1.00 88.00 227 VAL A O 1
ATOM 1807 N N . PHE A 1 228 ? 4.676 -6.267 -19.038 1.00 88.44 228 PHE A N 1
ATOM 1808 C CA . PHE A 1 228 ? 3.677 -6.193 -17.964 1.00 88.44 228 PHE A CA 1
ATOM 1809 C C . PHE A 1 228 ? 2.341 -6.892 -18.271 1.00 88.44 228 PHE A C 1
ATOM 1811 O O . PHE A 1 228 ? 1.471 -6.981 -17.398 1.00 88.44 228 PHE A O 1
ATOM 1818 N N . LYS A 1 229 ? 2.133 -7.408 -19.490 1.00 86.38 229 LYS A N 1
ATOM 1819 C CA . LYS A 1 229 ? 0.942 -8.204 -19.823 1.00 86.38 229 LYS A CA 1
ATOM 1820 C C . LYS A 1 229 ? 1.009 -9.549 -19.124 1.00 86.38 229 LYS A C 1
ATOM 1822 O O . LYS A 1 229 ? 2.000 -10.271 -19.184 1.00 86.38 229 LYS A O 1
ATOM 1827 N N . ARG A 1 230 ? -0.125 -9.934 -18.549 1.00 84.31 230 ARG A N 1
ATOM 1828 C CA . ARG A 1 230 ? -0.306 -11.257 -17.962 1.00 84.31 230 ARG A CA 1
ATOM 1829 C C . ARG A 1 230 ? -0.762 -12.267 -19.007 1.00 84.31 230 ARG A C 1
ATOM 1831 O O . ARG A 1 230 ? -1.780 -12.035 -19.668 1.00 84.31 230 ARG A O 1
ATOM 1838 N N . PRO A 1 231 ? -0.058 -13.397 -19.156 1.00 78.50 231 PRO A N 1
ATOM 1839 C CA . PRO A 1 231 ? -0.556 -14.540 -19.901 1.00 78.50 231 PRO A CA 1
ATOM 1840 C C . PRO A 1 231 ? -1.805 -15.110 -19.223 1.00 78.50 231 PRO A C 1
ATOM 1842 O O . PRO A 1 231 ? -1.915 -15.116 -17.998 1.00 78.50 231 PRO A O 1
ATOM 1845 N N . ALA A 1 232 ? -2.727 -15.660 -20.013 1.00 73.12 232 ALA A N 1
ATOM 1846 C CA . ALA A 1 232 ? -3.972 -16.239 -19.499 1.00 73.12 232 ALA A CA 1
ATOM 1847 C C . ALA A 1 232 ? -3.760 -17.434 -18.542 1.00 73.12 232 ALA A C 1
ATOM 1849 O O . ALA A 1 232 ? -4.677 -17.788 -17.808 1.00 73.12 232 ALA A O 1
ATOM 1850 N N . LEU A 1 233 ? -2.577 -18.061 -18.567 1.00 68.31 233 LEU A N 1
ATOM 1851 C CA . LEU A 1 233 ? -2.288 -19.313 -17.860 1.00 68.31 233 LEU A CA 1
ATOM 1852 C C . LEU A 1 233 ? -1.356 -19.155 -16.646 1.00 68.31 233 LEU A C 1
ATOM 1854 O O . LEU A 1 233 ? -1.559 -19.856 -15.661 1.00 68.31 233 LEU A O 1
ATOM 1858 N N . SER A 1 234 ? -0.347 -18.274 -16.694 1.00 71.38 234 SER A N 1
ATOM 1859 C CA . SER A 1 234 ? 0.650 -18.136 -15.613 1.00 71.38 234 SER A CA 1
ATOM 1860 C C . SER A 1 234 ? 0.214 -17.183 -14.501 1.00 71.38 234 SER A C 1
ATOM 1862 O O . SER A 1 234 ? 0.709 -17.283 -13.384 1.00 71.38 234 SER A O 1
ATOM 1864 N N . GLY A 1 235 ? -0.677 -16.230 -14.792 1.00 78.00 235 GLY A N 1
ATOM 1865 C CA . GLY A 1 235 ? -1.080 -15.181 -13.850 1.00 78.00 235 GLY A CA 1
ATOM 1866 C C . GLY A 1 235 ? -0.004 -14.121 -13.558 1.00 78.00 235 GLY A C 1
ATOM 1867 O O . GLY A 1 235 ? -0.381 -13.019 -13.165 1.00 78.00 235 GLY A O 1
ATOM 1868 N N . PHE A 1 236 ? 1.277 -14.411 -13.803 1.00 85.31 236 PHE A N 1
ATOM 1869 C CA . PHE A 1 236 ? 2.436 -13.521 -13.650 1.00 85.31 236 PHE A CA 1
ATOM 1870 C C . PHE A 1 236 ? 2.957 -13.018 -15.005 1.00 85.31 236 PHE A C 1
ATOM 1872 O O . PHE A 1 236 ? 2.888 -13.740 -16.004 1.00 85.31 236 PHE A O 1
ATOM 1879 N N . CYS A 1 237 ? 3.429 -11.772 -15.045 1.00 90.06 237 CYS A N 1
ATOM 1880 C CA . CYS A 1 237 ? 4.082 -11.160 -16.208 1.00 90.06 237 CYS A CA 1
ATOM 1881 C C . CYS A 1 237 ? 5.617 -11.287 -16.144 1.00 90.06 237 CYS A C 1
ATOM 1883 O O . CYS A 1 237 ? 6.167 -11.650 -15.110 1.00 90.06 237 CYS A O 1
ATOM 1885 N N . LYS A 1 238 ? 6.332 -10.940 -17.226 1.00 91.81 238 LYS A N 1
ATOM 1886 C CA . LYS A 1 238 ? 7.808 -11.030 -17.262 1.00 91.81 238 LYS A CA 1
ATOM 1887 C C . LYS A 1 238 ? 8.476 -10.178 -16.181 1.00 91.81 238 LYS A C 1
ATOM 1889 O O . LYS A 1 238 ? 9.512 -10.564 -15.650 1.00 91.81 238 LYS A O 1
ATOM 1894 N N . ALA A 1 239 ? 7.898 -9.017 -15.861 1.00 91.94 239 ALA A N 1
ATOM 1895 C CA . ALA A 1 239 ? 8.395 -8.196 -14.762 1.00 91.94 239 ALA A CA 1
ATOM 1896 C C . ALA A 1 239 ? 8.258 -8.910 -13.413 1.00 91.94 239 ALA A C 1
ATOM 1898 O O . ALA A 1 239 ? 9.200 -8.868 -12.629 1.00 91.94 239 ALA A O 1
ATOM 1899 N N . ASP A 1 240 ? 7.134 -9.598 -13.174 1.00 93.38 240 ASP A N 1
ATOM 1900 C CA . ASP A 1 240 ? 6.936 -10.418 -11.974 1.00 93.38 240 ASP A CA 1
ATOM 1901 C C . ASP A 1 240 ? 7.982 -11.535 -11.917 1.00 93.38 240 ASP A C 1
ATOM 1903 O O . ASP A 1 240 ? 8.641 -11.715 -10.895 1.00 93.38 240 ASP A O 1
ATOM 1907 N N . ASP A 1 241 ? 8.183 -12.250 -13.026 1.00 92.69 241 ASP A N 1
ATOM 1908 C CA . ASP A 1 241 ? 9.175 -13.322 -13.108 1.00 92.69 241 ASP A CA 1
ATOM 1909 C C . ASP A 1 241 ? 10.582 -12.805 -12.759 1.00 92.69 241 ASP A C 1
ATOM 1911 O O . ASP A 1 241 ? 11.334 -13.475 -12.054 1.00 92.69 241 ASP A O 1
ATOM 1915 N N . TYR A 1 242 ? 10.933 -11.594 -13.202 1.00 94.12 242 TYR A N 1
ATOM 1916 C CA . TYR A 1 242 ? 12.224 -10.975 -12.903 1.00 94.12 242 TYR A CA 1
ATOM 1917 C C . TYR A 1 242 ? 12.373 -10.594 -11.427 1.00 94.12 242 TYR A C 1
ATOM 1919 O O . TYR A 1 242 ? 13.346 -10.989 -10.782 1.00 94.12 242 TYR A O 1
ATOM 1927 N N . VAL A 1 243 ? 11.411 -9.849 -10.870 1.00 94.00 243 VAL A N 1
ATOM 1928 C CA . VAL A 1 243 ? 11.499 -9.370 -9.478 1.00 94.00 243 VAL A CA 1
ATOM 1929 C C . VAL A 1 243 ? 11.422 -10.512 -8.466 1.00 94.00 243 VAL A C 1
ATOM 1931 O O . VAL A 1 243 ? 12.003 -10.407 -7.393 1.00 94.00 243 VAL A O 1
ATOM 1934 N N . ASN A 1 244 ? 10.763 -11.623 -8.815 1.00 92.19 244 ASN A N 1
ATOM 1935 C CA . ASN A 1 244 ? 10.718 -12.833 -7.991 1.00 92.19 244 ASN A CA 1
ATOM 1936 C C . ASN A 1 244 ? 11.901 -13.793 -8.258 1.00 92.19 244 ASN A C 1
ATOM 1938 O O . ASN A 1 244 ? 11.981 -14.855 -7.639 1.00 92.19 244 ASN A O 1
ATOM 1942 N N . GLY A 1 245 ? 12.825 -13.440 -9.163 1.00 92.38 245 GLY A N 1
ATOM 1943 C CA . GLY A 1 245 ? 14.050 -14.199 -9.438 1.00 92.38 245 GLY A CA 1
ATOM 1944 C C . GLY A 1 245 ? 13.864 -15.473 -10.269 1.00 92.38 245 GLY A C 1
ATOM 1945 O O . GLY A 1 245 ? 14.725 -16.348 -10.234 1.00 92.38 245 GLY A O 1
ATOM 1946 N N . TRP A 1 246 ? 12.759 -15.607 -11.004 1.00 92.44 246 TRP A N 1
ATOM 1947 C CA . TRP A 1 246 ? 12.514 -16.730 -11.920 1.00 92.44 246 TRP A CA 1
ATOM 1948 C C . TRP A 1 246 ? 13.190 -16.552 -13.282 1.00 92.44 246 TRP A C 1
ATOM 1950 O O . TRP A 1 246 ? 13.421 -17.540 -13.979 1.00 92.44 246 TRP A O 1
ATOM 1960 N N . ILE A 1 247 ? 13.534 -15.314 -13.649 1.00 93.44 247 ILE A N 1
ATOM 1961 C CA . ILE A 1 247 ? 14.402 -15.001 -14.789 1.00 93.44 247 ILE A CA 1
ATOM 1962 C C . ILE A 1 247 ? 15.548 -14.083 -14.360 1.00 93.44 247 ILE A C 1
ATOM 1964 O O . ILE A 1 247 ? 15.399 -13.246 -13.470 1.00 93.44 247 ILE A O 1
ATOM 1968 N N . ASP A 1 248 ? 16.697 -14.224 -15.021 1.00 92.50 248 ASP A N 1
ATOM 1969 C CA . ASP A 1 248 ? 17.917 -13.516 -14.626 1.00 92.50 248 ASP A CA 1
ATOM 1970 C C . ASP A 1 248 ? 18.067 -12.123 -15.226 1.00 92.50 248 ASP A C 1
ATOM 1972 O O . ASP A 1 248 ? 18.754 -11.282 -14.650 1.00 92.50 248 ASP A O 1
ATOM 1976 N N . GLN A 1 249 ? 17.462 -11.873 -16.382 1.00 93.31 249 GLN A N 1
ATOM 1977 C CA . GLN A 1 249 ? 17.660 -10.636 -17.130 1.00 93.31 249 GLN A CA 1
ATOM 1978 C C . GLN A 1 249 ? 16.503 -9.677 -16.900 1.00 93.31 249 GLN A C 1
ATOM 1980 O O . GLN A 1 249 ? 15.342 -10.083 -16.967 1.00 93.31 249 GLN A O 1
ATOM 1985 N N . ASN A 1 250 ? 16.830 -8.406 -16.652 1.00 92.50 250 ASN A N 1
ATOM 1986 C CA . ASN A 1 250 ? 15.827 -7.362 -16.506 1.00 92.50 250 ASN A CA 1
ATOM 1987 C C . ASN A 1 250 ? 15.148 -7.153 -17.866 1.00 92.50 250 ASN A C 1
ATOM 1989 O O . ASN A 1 250 ? 15.804 -6.667 -18.795 1.00 92.50 250 ASN A O 1
ATOM 1993 N N . PRO A 1 251 ? 13.851 -7.481 -17.999 1.00 90.19 251 PRO A N 1
ATOM 1994 C CA . PRO A 1 251 ? 13.177 -7.478 -19.289 1.00 90.19 251 PRO A CA 1
ATOM 1995 C C . PRO A 1 251 ? 13.064 -6.076 -19.899 1.00 90.19 251 PRO A C 1
ATOM 1997 O O . PRO A 1 251 ? 12.841 -5.972 -21.097 1.00 90.19 251 PRO A O 1
ATOM 2000 N N . LEU A 1 252 ? 13.235 -5.005 -19.114 1.00 88.38 252 LEU A N 1
ATOM 2001 C CA . LEU A 1 252 ? 13.280 -3.638 -19.636 1.00 88.38 252 LEU A CA 1
ATOM 2002 C C . LEU A 1 252 ? 14.674 -3.250 -20.149 1.00 88.38 252 LEU A C 1
ATOM 2004 O O . LEU A 1 252 ? 14.761 -2.495 -21.107 1.00 88.38 252 LEU A O 1
ATOM 2008 N N . ARG A 1 253 ? 15.759 -3.796 -19.578 1.00 84.75 253 ARG A N 1
ATOM 2009 C CA . ARG A 1 253 ? 17.139 -3.478 -20.003 1.00 84.75 253 ARG A CA 1
ATOM 2010 C C . ARG A 1 253 ? 17.565 -4.232 -21.256 1.00 84.75 253 ARG A C 1
ATOM 2012 O O . ARG A 1 253 ? 18.268 -3.679 -22.089 1.00 84.75 253 ARG A O 1
ATOM 2019 N N . THR A 1 254 ? 17.138 -5.487 -21.404 1.00 69.88 254 THR A N 1
ATOM 2020 C CA . THR A 1 254 ? 17.480 -6.306 -22.582 1.00 69.88 254 THR A CA 1
ATOM 2021 C C . THR A 1 254 ? 16.927 -5.709 -23.876 1.00 69.88 254 THR A C 1
ATOM 2023 O O . THR A 1 254 ? 17.497 -5.896 -24.942 1.00 69.88 254 THR A O 1
ATOM 2026 N N . ILE A 1 255 ? 15.829 -4.961 -23.779 1.00 61.91 255 ILE A N 1
ATOM 2027 C CA . ILE A 1 255 ? 15.156 -4.378 -24.939 1.00 61.91 255 ILE A CA 1
ATOM 2028 C C . ILE A 1 255 ? 15.738 -3.000 -25.284 1.00 61.91 255 ILE A C 1
ATOM 2030 O O . ILE A 1 255 ? 15.757 -2.629 -26.453 1.00 61.91 255 ILE A O 1
ATOM 2034 N N . GLU A 1 256 ? 16.282 -2.269 -24.303 1.00 58.84 256 GLU A N 1
ATOM 2035 C CA . GLU A 1 256 ? 17.044 -1.035 -24.556 1.00 58.84 256 GLU A CA 1
ATOM 2036 C C . GLU A 1 256 ? 18.317 -1.308 -25.381 1.00 58.84 256 GLU A C 1
ATOM 2038 O O . GLU A 1 256 ? 18.693 -0.476 -26.198 1.00 58.84 256 GLU A O 1
ATOM 2043 N N . SER A 1 257 ? 18.942 -2.484 -25.233 1.00 55.16 257 SER A N 1
ATOM 2044 C CA . SER A 1 257 ? 20.141 -2.876 -25.992 1.00 55.16 257 SER A CA 1
ATOM 2045 C C . SER A 1 257 ? 19.892 -3.348 -27.432 1.00 55.16 257 SER A C 1
ATOM 2047 O O . SER A 1 257 ? 20.831 -3.358 -28.219 1.00 55.16 257 SER A O 1
ATOM 2049 N N . ASP A 1 258 ? 18.660 -3.729 -27.789 1.00 51.88 258 ASP A N 1
ATOM 2050 C CA . ASP A 1 258 ? 18.306 -4.201 -29.143 1.00 51.88 258 ASP A CA 1
ATOM 2051 C C . ASP A 1 258 ? 17.793 -3.062 -30.058 1.00 51.88 258 ASP A C 1
ATOM 2053 O O . ASP A 1 258 ? 17.442 -3.296 -31.217 1.00 51.88 258 ASP A O 1
ATOM 2057 N N . GLY A 1 259 ? 17.707 -1.835 -29.527 1.00 50.28 259 GLY A N 1
ATOM 2058 C CA . GLY A 1 259 ? 17.203 -0.638 -30.210 1.00 50.28 259 GLY A CA 1
ATOM 2059 C C . GLY A 1 259 ? 18.256 0.426 -30.557 1.00 50.28 259 GLY A C 1
ATOM 2060 O O . GLY A 1 259 ? 17.868 1.476 -31.075 1.00 50.28 259 GLY A O 1
ATOM 2061 N N . GLU A 1 260 ? 19.541 0.174 -30.278 1.00 42.31 260 GLU A N 1
ATOM 2062 C CA . GLU A 1 260 ? 20.702 0.955 -30.761 1.00 42.31 260 GLU A CA 1
ATOM 2063 C C . GLU A 1 260 ? 21.327 0.317 -32.012 1.00 42.31 260 GLU A C 1
ATOM 2065 O O . GLU A 1 260 ? 21.750 1.085 -32.910 1.00 42.31 260 GLU A O 1
#

=== Feature glossary ===
Key to the feature types in this record:

Secondary structure (8-state, DSSP). Secondary structure is the local, repeating backbone conformation. DSSP classifies it into eight states by reading the hydrogen-bond network: three helix types (H, G, I), two β types (E, B), two non-regular types (T, S), and unstructured coil (-).

Backbone torsions (φ/ψ). Backbone dihedral angles. Every residue except chain termini has a φ (preceding-C → N → Cα → C) and a ψ (N → Cα → C → next-N). They are reported in degrees following the IUPAC sign convention. Secondary structure is essentially a statement about which (φ, ψ) basin each residue occupies.

Predicted aligned error. Predicted Aligned Error (PAE) is an AlphaFold confidence matrix: entry (i, j) is the expected error in the position of residue j, in ångströms, when the prediction is superimposed on the true structure at residue i. Low PAE within a block of residues means that block is internally rigid and well-predicted; high PAE between two blocks means their relative placement is uncertain even if each block individually is confident.

B-factor. B-factor (Debye–Waller factor) reflects atomic displacement in the crystal lattice. It is an experimental observable (units Å²), not a prediction; low values mean the atom is pinned down, high values mean it moves or is heterogeneous across the crystal.

Secondary structure (3-state, P-SEA). Three-state secondary structure (P-SEA) collapses the eight DSSP classes into helix (a), strand (b), and coil (c). P-SEA assigns these from Cα geometry alone — distances and angles — without requiring backbone oxygens, so it works on any Cα trace.

Sequence. Primary structure: the covalent order of the twenty standard amino acids along the backbone. Two proteins with the same sequence will (almost always) fold to the same structure; two with 30% identity often share a fold but not the details.

pLDDT. pLDDT is the predicted lDDT-Cα score: AlphaFold's confidence that the local environment of each residue (all inter-atomic distances within 15 Å) is correctly placed. It is a per-residue number between 0 and 100, with higher meaning more reliable.

InterPro / GO / CATH / organism. Functional annotations link the protein to curated databases. InterPro entries identify conserved domains and families by matching the sequence against member-database signatures (Pfam, PROSITE, CDD, …). Gene Ontology (GO) terms describe molecular function, biological process, and cellular component in a controlled vocabulary. CATH places the structure in a hierarchical fold classification (Class/Architecture/Topology/Homologous-superfamily). The organism is the source species.

Contact-map, Ramachandran, and PAE plots. Three diagnostic plots accompany the record. The Cα contact map visualizes the tertiary structure as a 2D adjacency matrix (8 Å cutoff, sequence-local contacts suppressed). The Ramachandran plot shows the distribution of backbone (φ, ψ) torsions, with points in the α and β basins reflecting secondary structure content. The PAE plot shows AlphaFold's inter-residue confidence as a color matrix.

mmCIF coordinates. The mmCIF table is the protein's shape written out atom by atom. For each backbone N, Cα, C, and carbonyl O, it records an (x, y, z) coordinate triple in Å plus the residue type, chain letter, and residue number.

Radius of gyration, Cα contacts, bounding box. Three whole-structure scalars: the radius of gyration (RMS distance of Cα from centroid, in Å), the count of Cα–Cα contacts (pairs closer than 8 Å and separated by more than four residues in sequence — i.e. tertiary, not local, contacts), and the bounding-box dimensions. Together they distinguish compact globular folds from extended fibres or disordered chains.

Foldseek 3Di. The Foldseek 3Di string encodes local tertiary geometry as a 20-letter alphabet — one character per residue — derived from the relative positions of nearby Cα atoms. Unlike the amino-acid sequence, 3Di is a direct function of the 3D structure, so two proteins with the same fold have similar 3Di strings even at low sequence identity.

Rendered structure images. Six rendered views show the 3D structure from the faces of a cube — i.e. along ±x, ±y, ±z. Rendering representation is drawn randomly per protein from cartoon (secondary-structure ribbons), sticks (backbone bonds), or molecular surface; coloring is either N→C rainbow (blue at the N-terminus through red at the C-terminus) or one color per chain.

Nearest PDB structures. The Foldseek neighbor list gives the closest experimentally determined structures in the PDB, ranked by structural alignment. TM-score near 1 means near-identical fold; near 0.3 means only rough topology match. This is how one finds what a novel AlphaFold prediction most resembles in the solved-structure universe.

Solvent-accessible surface area. SASA measures how much of the protein is reachable by solvent. It is computed by rolling a water-sized probe over the atomic surface and summing the exposed area (Å²). Per-residue SASA distinguishes core (buried, low SASA) from surface (exposed, high SASA) residues; total SASA is a whole-molecule size measure.